Protein AF-A0A5A7RP99-F1 (afdb_monomer)

Mean predicted aligned error: 12.05 Å

Radius of gyration: 30.01 Å; Cα contacts (8 Å, |Δi|>4): 263; chains: 1; bounding box: 62×28×89 Å

Nearest PDB structures (foldseek):
  4hh2-assembly1_D  TM=3.980E-01  e=3.183E-06  Cereibacter sphaeroides 2.4.1
  7q3e-assembly1_B  TM=4.910E-01  e=2.306E-02  Mus musculus
  1y4o-assembly1_B  TM=3.717E-01  e=1.519E-02  Mus musculus
  8glv-assembly1_BR  TM=3.708E-01  e=5.988E-02  Chlamydomonas reinhardtii
  9jue-assembly1_E  TM=3.800E-01  e=9.651E-02  Promethearchaeum syntrophicum

Foldseek 3Di:
DPVPVVVVVVVVLVVQQPPCKWKWWAFLQRHTPDTHPNVCVVQVDVVVVLVVVVCVPVSRVCFNVQDFDWQDWDDDPQWIWGWTWGADPGTIMIIIHTCNVVVVVVVVVVVVVVVVLCCQQPDCDWDFDDDLQQTPDTHPNVCVVQQHPDRHRHGVLQFFPPVCSVVVNVQSVCVVVVHDDDDDDTDTHHDD

Structure (mmCIF, N/CA/C/O backbone):
data_AF-A0A5A7RP99-F1
#
_entry.id   AF-A0A5A7RP99-F1
#
loop_
_atom_site.group_PDB
_atom_site.id
_atom_site.type_symbol
_atom_site.label_atom_id
_atom_site.label_alt_id
_atom_site.label_comp_id
_atom_site.label_asym_id
_atom_site.label_entity_id
_atom_site.label_seq_id
_atom_site.pdbx_PDB_ins_code
_atom_site.Cartn_x
_atom_site.Cartn_y
_atom_site.Cartn_z
_atom_site.occupancy
_atom_site.B_iso_or_equiv
_atom_site.auth_seq_id
_atom_site.auth_comp_id
_atom_site.auth_asym_id
_atom_site.auth_atom_id
_atom_site.pdbx_PDB_model_num
ATOM 1 N N . MET A 1 1 ? 8.855 -10.278 -53.244 1.00 47.97 1 MET A N 1
ATOM 2 C CA . MET A 1 1 ? 8.275 -10.611 -51.921 1.00 47.97 1 MET A CA 1
ATOM 3 C C . MET A 1 1 ? 8.818 -9.652 -50.849 1.00 47.97 1 MET A C 1
ATOM 5 O O . MET A 1 1 ? 9.413 -10.093 -49.878 1.00 47.97 1 MET A O 1
ATOM 9 N N . GLU A 1 2 ? 8.637 -8.336 -51.017 1.00 48.28 2 GLU A N 1
ATOM 10 C CA . GLU A 1 2 ? 9.097 -7.311 -50.047 1.00 48.28 2 GLU A CA 1
ATOM 11 C C . GLU A 1 2 ? 7.940 -6.609 -49.310 1.00 48.28 2 GLU A C 1
ATOM 13 O O . GLU A 1 2 ? 8.162 -5.983 -48.279 1.00 48.28 2 GLU A O 1
ATOM 18 N N . GLY A 1 3 ? 6.695 -6.758 -49.784 1.00 52.47 3 GLY A N 1
ATOM 19 C CA . GLY A 1 3 ? 5.529 -6.054 -49.231 1.00 52.47 3 GLY A CA 1
ATOM 20 C C . GLY A 1 3 ? 5.061 -6.524 -47.847 1.00 52.47 3 GLY A C 1
ATOM 21 O O . GLY A 1 3 ? 4.401 -5.765 -47.149 1.00 52.47 3 GLY A O 1
ATOM 22 N N . ASP A 1 4 ? 5.421 -7.738 -47.422 1.00 58.22 4 ASP A N 1
ATOM 23 C CA . ASP A 1 4 ? 4.885 -8.349 -46.193 1.00 58.22 4 ASP A CA 1
ATOM 24 C C . ASP A 1 4 ? 5.724 -8.021 -44.936 1.00 58.22 4 ASP A C 1
ATOM 26 O O . ASP A 1 4 ? 5.202 -7.814 -43.841 1.00 58.22 4 ASP A O 1
ATOM 30 N N . ARG A 1 5 ? 7.048 -7.852 -45.093 1.00 56.44 5 ARG A N 1
ATOM 31 C CA . ARG A 1 5 ? 7.959 -7.507 -43.980 1.00 56.44 5 ARG A CA 1
ATOM 32 C C . ARG A 1 5 ? 7.765 -6.083 -43.454 1.00 56.44 5 ARG A C 1
ATOM 34 O O . ARG A 1 5 ? 7.873 -5.871 -42.250 1.00 56.44 5 ARG A O 1
ATOM 41 N N . GLY A 1 6 ? 7.455 -5.127 -44.333 1.00 63.84 6 GLY A N 1
ATOM 42 C CA . GLY A 1 6 ? 7.219 -3.735 -43.937 1.00 63.84 6 GLY A CA 1
ATOM 43 C C . GLY A 1 6 ? 5.970 -3.573 -43.064 1.00 63.84 6 GLY A C 1
ATOM 44 O O . GLY A 1 6 ? 6.002 -2.848 -42.073 1.00 63.84 6 GLY A O 1
ATOM 45 N N . SER A 1 7 ? 4.898 -4.311 -43.376 1.00 72.56 7 SER A N 1
ATOM 46 C CA . SER A 1 7 ? 3.643 -4.285 -42.611 1.00 72.56 7 SER A CA 1
ATOM 47 C C . SER A 1 7 ? 3.819 -4.845 -41.193 1.00 72.56 7 SER A C 1
ATOM 49 O O . SER A 1 7 ? 3.400 -4.221 -40.215 1.00 72.56 7 SER A O 1
ATOM 51 N N . ALA A 1 8 ? 4.513 -5.981 -41.063 1.00 74.94 8 ALA A N 1
ATOM 52 C CA . ALA A 1 8 ? 4.760 -6.621 -39.771 1.00 74.94 8 ALA A CA 1
ATOM 53 C C . ALA A 1 8 ? 5.622 -5.756 -38.833 1.00 74.94 8 ALA A C 1
ATOM 55 O O . ALA A 1 8 ? 5.320 -5.642 -37.643 1.00 74.94 8 ALA A O 1
ATOM 56 N N . GLU A 1 9 ? 6.664 -5.101 -39.355 1.00 77.56 9 GLU A N 1
ATOM 57 C CA . GLU A 1 9 ? 7.510 -4.212 -38.550 1.00 77.56 9 GLU A CA 1
ATOM 58 C C . GLU A 1 9 ? 6.749 -2.955 -38.099 1.00 77.56 9 GLU A C 1
ATOM 60 O O . GLU A 1 9 ? 6.843 -2.552 -36.936 1.00 77.56 9 GLU A O 1
ATOM 65 N N . SER A 1 10 ? 5.948 -2.356 -38.987 1.00 81.19 10 SER A N 1
ATOM 66 C CA . SER A 1 10 ? 5.098 -1.213 -38.641 1.00 81.19 10 SER A CA 1
ATOM 67 C C . SER A 1 10 ? 4.069 -1.565 -37.567 1.00 81.19 10 SER A C 1
ATOM 69 O O . SER A 1 10 ? 3.906 -0.807 -36.609 1.00 81.19 10 SER A O 1
ATOM 71 N N . TYR A 1 11 ? 3.421 -2.727 -37.678 1.00 84.94 11 TYR A N 1
ATOM 72 C CA . TYR A 1 11 ? 2.459 -3.200 -36.683 1.00 84.94 11 TYR A CA 1
ATOM 73 C C . TYR A 1 11 ? 3.120 -3.469 -35.322 1.00 84.94 11 TYR A C 1
ATOM 75 O O . TYR A 1 11 ? 2.622 -3.025 -34.287 1.00 84.94 11 TYR A O 1
ATOM 83 N N . PHE A 1 12 ? 4.293 -4.111 -35.312 1.00 84.00 12 PHE A N 1
ATOM 84 C CA . PHE A 1 12 ? 5.061 -4.360 -34.091 1.00 84.00 12 PHE A CA 1
ATOM 85 C C . PHE A 1 12 ? 5.459 -3.060 -33.378 1.00 84.00 12 PHE A C 1
ATOM 87 O O . PHE A 1 12 ? 5.259 -2.921 -32.170 1.00 84.00 12 PHE A O 1
ATOM 94 N N . ARG A 1 13 ? 5.966 -2.069 -34.123 1.00 84.00 13 ARG A N 1
ATOM 95 C CA . ARG A 1 13 ? 6.308 -0.750 -33.566 1.00 84.00 13 ARG A CA 1
ATOM 96 C C . ARG A 1 13 ? 5.081 -0.043 -32.996 1.00 84.00 13 ARG A C 1
ATOM 98 O O . ARG A 1 13 ? 5.177 0.527 -31.913 1.00 84.00 13 ARG A O 1
ATOM 105 N N . ALA A 1 14 ? 3.941 -0.124 -33.683 1.00 86.06 14 ALA A N 1
ATOM 106 C CA . ALA A 1 14 ? 2.693 0.467 -33.213 1.00 86.06 14 ALA A CA 1
ATOM 107 C C . ALA A 1 14 ? 2.217 -0.156 -31.892 1.00 86.06 14 ALA A C 1
ATOM 109 O O . ALA A 1 14 ? 1.786 0.575 -31.002 1.00 86.06 14 ALA A O 1
ATOM 110 N N . ILE A 1 15 ? 2.335 -1.478 -31.722 1.00 89.25 15 ILE A N 1
ATOM 111 C CA . ILE A 1 15 ? 2.032 -2.132 -30.440 1.00 89.25 15 ILE A CA 1
ATOM 112 C C . ILE A 1 15 ? 2.962 -1.600 -29.350 1.00 89.25 15 ILE A C 1
ATOM 114 O O . ILE A 1 15 ? 2.494 -1.133 -28.314 1.00 89.25 15 ILE A O 1
ATOM 118 N N . LEU A 1 16 ? 4.274 -1.628 -29.592 1.00 88.69 16 LEU A N 1
ATOM 119 C CA . LEU A 1 16 ? 5.266 -1.215 -28.602 1.00 88.69 16 LEU A CA 1
ATOM 120 C C . LEU A 1 16 ? 5.129 0.256 -28.189 1.00 88.69 16 LEU A C 1
ATOM 122 O O . LEU A 1 16 ? 5.361 0.581 -27.026 1.00 88.69 16 LEU A O 1
ATOM 126 N N . ASP A 1 17 ? 4.730 1.142 -29.101 1.00 87.12 17 ASP A N 1
ATOM 127 C CA . ASP A 1 17 ? 4.506 2.560 -28.803 1.00 87.12 17 ASP A CA 1
ATOM 128 C C . ASP A 1 17 ? 3.213 2.832 -28.023 1.00 87.12 17 ASP A C 1
ATOM 130 O O . ASP A 1 17 ? 3.136 3.849 -27.331 1.00 87.12 17 ASP A O 1
ATOM 134 N N . ASN A 1 18 ? 2.232 1.928 -28.086 1.00 88.19 18 ASN A N 1
ATOM 135 C CA . ASN A 1 18 ? 0.998 2.017 -27.300 1.00 88.19 18 ASN A CA 1
ATOM 136 C C . ASN A 1 18 ? 1.094 1.317 -25.937 1.00 88.19 18 ASN A C 1
ATOM 138 O O . ASN A 1 18 ? 0.216 1.503 -25.095 1.00 88.19 18 ASN A O 1
ATOM 142 N N . ILE A 1 19 ? 2.147 0.534 -25.686 1.00 90.06 19 ILE A N 1
ATOM 143 C CA . ILE A 1 19 ? 2.369 -0.061 -24.368 1.00 90.06 19 ILE A CA 1
ATOM 144 C C . ILE A 1 19 ? 2.720 1.055 -23.365 1.00 90.06 19 ILE A C 1
ATOM 146 O O . ILE A 1 19 ? 3.684 1.797 -23.585 1.00 90.06 19 ILE A O 1
ATOM 150 N N . PRO A 1 20 ? 2.006 1.164 -22.225 1.00 88.94 20 PRO A N 1
ATOM 151 C CA . PRO A 1 20 ? 2.242 2.193 -21.208 1.00 88.94 20 PRO A CA 1
ATOM 152 C C . PRO A 1 20 ? 3.500 1.931 -20.353 1.00 88.94 20 PRO A C 1
ATOM 154 O O . PRO A 1 20 ? 3.597 2.405 -19.226 1.00 88.94 20 PRO A O 1
ATOM 157 N N . ALA A 1 21 ? 4.480 1.211 -20.897 1.00 91.38 21 ALA A N 1
ATOM 158 C CA . ALA A 1 21 ? 5.763 0.901 -20.280 1.00 91.38 21 ALA A CA 1
ATOM 159 C C . ALA A 1 21 ? 6.901 1.385 -21.179 1.00 91.38 21 ALA A C 1
ATOM 161 O O . ALA A 1 21 ? 6.813 1.306 -22.403 1.00 91.38 21 ALA A O 1
ATOM 162 N N . GLY A 1 22 ? 7.983 1.890 -20.593 1.00 91.12 22 GLY A N 1
ATOM 163 C CA . GLY A 1 22 ? 9.190 2.234 -21.335 1.00 91.12 22 GLY A CA 1
ATOM 164 C C . GLY A 1 22 ? 9.910 0.973 -21.790 1.00 91.12 22 GLY A C 1
ATOM 165 O O . GLY A 1 22 ? 10.390 0.220 -20.954 1.00 91.12 22 GLY A O 1
ATOM 166 N N . ILE A 1 23 ? 10.006 0.749 -23.099 1.00 90.50 23 ILE A N 1
ATOM 167 C CA . ILE A 1 23 ? 10.655 -0.439 -23.665 1.00 90.50 23 ILE A CA 1
ATOM 168 C C . ILE A 1 23 ? 11.904 -0.038 -24.436 1.00 90.50 23 ILE A C 1
ATOM 170 O O . ILE A 1 23 ? 11.833 0.810 -25.327 1.00 90.50 23 ILE A O 1
ATOM 174 N N . ILE A 1 24 ? 13.030 -0.684 -24.133 1.00 87.19 24 ILE A N 1
ATOM 175 C CA . ILE A 1 24 ? 14.301 -0.521 -24.845 1.00 87.19 24 ILE A CA 1
ATOM 176 C C . ILE A 1 24 ? 14.825 -1.896 -25.237 1.00 87.19 24 ILE A C 1
ATOM 178 O O . ILE A 1 24 ? 14.942 -2.764 -24.381 1.00 87.19 24 ILE A O 1
ATOM 182 N N . PHE A 1 25 ? 15.188 -2.072 -26.504 1.00 87.00 25 PHE A N 1
ATOM 183 C CA . PHE A 1 25 ? 15.923 -3.249 -26.960 1.00 87.00 25 PHE A CA 1
ATOM 184 C C . PHE A 1 25 ? 17.377 -2.894 -27.214 1.00 87.00 25 PHE A C 1
ATOM 186 O O . PHE A 1 25 ? 17.686 -1.862 -27.820 1.00 87.00 25 PHE A O 1
ATOM 193 N N . PHE A 1 26 ? 18.249 -3.801 -26.809 1.00 82.06 26 PHE A N 1
ATOM 194 C CA . PHE A 1 26 ? 19.677 -3.768 -27.052 1.00 82.06 26 PHE A CA 1
ATOM 195 C C . PHE A 1 26 ? 20.068 -4.966 -27.913 1.00 82.06 26 PHE A C 1
ATOM 197 O O . PHE A 1 26 ? 19.487 -6.038 -27.761 1.00 82.06 26 PHE A O 1
ATOM 204 N N . ASP A 1 27 ? 21.055 -4.796 -28.789 1.00 81.88 27 ASP A N 1
ATOM 205 C CA . ASP A 1 27 ? 21.732 -5.924 -29.432 1.00 81.88 27 ASP A CA 1
ATOM 206 C C . ASP A 1 27 ? 22.697 -6.628 -28.458 1.00 81.88 27 ASP A C 1
ATOM 208 O O . ASP A 1 27 ? 22.954 -6.163 -27.343 1.00 81.88 27 ASP A O 1
ATOM 212 N N . LYS A 1 28 ? 23.289 -7.740 -28.900 1.00 78.94 28 LYS A N 1
ATOM 213 C CA . LYS A 1 28 ? 24.322 -8.491 -28.162 1.00 78.94 28 LYS A CA 1
ATOM 214 C C . LYS A 1 28 ? 25.556 -7.679 -27.736 1.00 78.94 28 LYS A C 1
ATOM 216 O O . LYS A 1 28 ? 26.293 -8.111 -26.856 1.00 78.94 28 LYS A O 1
ATOM 221 N N . ASN A 1 29 ? 25.798 -6.519 -28.348 1.00 71.62 29 ASN A N 1
ATOM 222 C CA . ASN A 1 29 ? 26.906 -5.622 -28.012 1.00 71.62 29 ASN A CA 1
ATOM 223 C C . ASN A 1 29 ? 26.474 -4.503 -27.047 1.00 71.62 29 ASN A C 1
ATOM 225 O O . ASN A 1 29 ? 27.273 -3.623 -26.720 1.00 71.62 29 ASN A O 1
ATOM 229 N N . GLY A 1 30 ? 25.212 -4.502 -26.607 1.00 69.88 30 GLY A N 1
ATOM 230 C CA . GLY A 1 30 ? 24.639 -3.471 -25.752 1.00 69.88 30 GLY A CA 1
ATOM 231 C C . GLY A 1 30 ? 24.318 -2.164 -26.471 1.00 69.88 30 GLY A C 1
ATOM 232 O O . GLY A 1 30 ? 24.175 -1.127 -25.818 1.00 69.88 30 GLY A O 1
ATOM 233 N N . LYS A 1 31 ? 24.193 -2.176 -27.802 1.00 76.56 31 LYS A N 1
ATOM 234 C CA . LYS A 1 31 ? 23.730 -1.020 -28.574 1.00 76.56 31 LYS A CA 1
ATOM 235 C C . LYS A 1 31 ? 22.208 -1.003 -28.609 1.00 76.56 31 LYS A C 1
ATOM 237 O O . LYS A 1 31 ? 21.585 -1.999 -28.950 1.00 76.56 31 LYS A O 1
ATOM 242 N N . ILE A 1 32 ? 21.608 0.149 -28.314 1.00 80.75 32 ILE A N 1
ATOM 243 C CA . ILE A 1 32 ? 20.156 0.336 -28.429 1.00 80.75 32 ILE A CA 1
ATOM 244 C C . ILE A 1 32 ? 19.743 0.181 -29.898 1.00 80.75 32 ILE A C 1
ATOM 246 O O . ILE A 1 32 ? 20.168 0.970 -30.744 1.00 80.75 32 ILE A O 1
ATOM 250 N N . ILE A 1 33 ? 18.891 -0.803 -30.182 1.00 84.62 33 ILE A N 1
ATOM 251 C CA . ILE A 1 33 ? 18.305 -1.041 -31.511 1.00 84.62 33 ILE A CA 1
ATOM 252 C C . ILE A 1 33 ? 16.866 -0.530 -31.605 1.00 84.62 33 ILE A C 1
ATOM 254 O O . ILE A 1 33 ? 16.404 -0.175 -32.687 1.00 84.62 33 ILE A O 1
ATOM 258 N N . TYR A 1 34 ? 16.166 -0.425 -30.473 1.00 86.31 34 TYR A N 1
ATOM 259 C CA . TYR A 1 34 ? 14.821 0.138 -30.413 1.00 86.31 34 TYR A CA 1
ATOM 260 C C . TYR A 1 34 ? 14.547 0.787 -29.058 1.00 86.31 34 TYR A C 1
ATOM 262 O O . TYR A 1 34 ? 15.057 0.356 -28.027 1.00 86.31 34 TYR A O 1
ATOM 270 N N . LYS A 1 35 ? 13.698 1.815 -29.071 1.00 87.38 35 LYS A N 1
ATOM 271 C CA . LYS A 1 35 ? 13.086 2.418 -27.886 1.00 87.38 35 LYS A CA 1
ATOM 272 C C . LYS A 1 35 ? 11.696 2.930 -28.254 1.00 87.38 35 LYS A C 1
ATOM 274 O O . LYS A 1 35 ? 11.555 3.562 -29.304 1.00 87.38 35 LYS A O 1
ATOM 279 N N . ASN A 1 36 ? 10.699 2.696 -27.407 1.00 90.50 36 ASN A N 1
ATOM 280 C CA . ASN A 1 36 ? 9.356 3.215 -27.661 1.00 90.50 36 ASN A CA 1
ATOM 281 C C . ASN A 1 36 ? 9.216 4.688 -27.233 1.00 90.50 36 ASN A C 1
ATOM 283 O O . ASN A 1 36 ? 10.104 5.284 -26.609 1.00 90.50 36 ASN A O 1
ATOM 287 N N . LYS A 1 37 ? 8.081 5.307 -27.572 1.00 89.69 37 LYS A N 1
ATOM 288 C CA . LYS A 1 37 ? 7.733 6.668 -27.137 1.00 89.69 37 LYS A CA 1
ATOM 289 C C . LYS A 1 37 ? 7.780 6.826 -25.619 1.00 89.69 37 LYS A C 1
ATOM 291 O O . LYS A 1 37 ? 8.305 7.837 -25.153 1.00 89.69 37 LYS A O 1
ATOM 296 N N . LYS A 1 38 ? 7.332 5.823 -24.865 1.00 90.38 38 LYS A N 1
ATOM 297 C CA . LYS A 1 38 ? 7.261 5.908 -23.407 1.00 90.38 38 LYS A CA 1
ATOM 298 C C . LYS A 1 38 ? 8.628 6.097 -22.747 1.00 90.38 38 LYS A C 1
ATOM 300 O O . LYS A 1 38 ? 8.741 6.878 -21.810 1.00 90.38 38 LYS A O 1
ATOM 305 N N . VAL A 1 39 ? 9.696 5.506 -23.289 1.00 86.25 39 VAL A N 1
ATOM 306 C CA . VAL A 1 39 ? 11.079 5.753 -22.821 1.00 86.25 39 VAL A CA 1
ATOM 307 C C . VAL A 1 39 ? 11.454 7.232 -22.887 1.00 86.25 39 VAL A C 1
ATOM 309 O O . VAL A 1 39 ? 12.120 7.734 -21.986 1.00 86.25 39 VAL A O 1
ATOM 312 N N . ARG A 1 40 ? 11.037 7.941 -23.943 1.00 82.12 40 ARG A N 1
ATOM 313 C CA . ARG A 1 40 ? 11.312 9.379 -24.093 1.00 82.12 40 ARG A CA 1
ATOM 314 C C . ARG A 1 40 ? 10.538 10.201 -23.069 1.00 82.12 40 ARG A C 1
ATOM 316 O O . ARG A 1 40 ? 11.082 11.155 -22.537 1.00 82.12 40 ARG A O 1
ATOM 323 N N . GLU A 1 41 ? 9.308 9.809 -22.757 1.00 83.56 41 GLU A N 1
ATOM 324 C CA . GLU A 1 41 ? 8.511 10.469 -21.716 1.00 83.56 41 GLU A CA 1
ATOM 325 C C . GLU A 1 41 ? 9.099 10.251 -20.316 1.00 83.56 41 GLU A C 1
ATOM 327 O O . GLU A 1 41 ? 9.137 11.179 -19.516 1.00 83.56 41 GLU A O 1
ATOM 332 N N . ILE A 1 42 ? 9.577 9.037 -20.026 1.00 80.81 42 ILE A N 1
ATOM 333 C CA . ILE A 1 42 ? 10.123 8.669 -18.713 1.00 80.81 42 ILE A CA 1
ATOM 334 C C . ILE A 1 42 ? 11.528 9.253 -18.512 1.00 80.81 42 ILE A C 1
ATOM 336 O O . ILE A 1 42 ? 11.839 9.821 -17.465 1.00 80.81 42 ILE A O 1
ATOM 340 N N . VAL A 1 43 ? 12.407 9.099 -19.506 1.00 70.81 43 VAL A N 1
ATOM 341 C CA . VAL A 1 43 ? 13.839 9.389 -19.351 1.00 70.81 43 VAL A CA 1
ATOM 342 C C . VAL A 1 43 ? 14.275 10.680 -20.060 1.00 70.81 43 VAL A C 1
ATOM 344 O O . VAL A 1 43 ? 15.356 11.198 -19.779 1.00 70.81 43 VAL A O 1
ATOM 347 N N . GLY A 1 44 ? 13.454 11.243 -20.949 1.00 67.44 44 GLY A N 1
ATOM 348 C CA . GLY A 1 44 ? 13.823 12.374 -21.806 1.00 67.44 44 GLY A CA 1
ATOM 349 C C . GLY A 1 44 ? 14.762 11.930 -22.930 1.00 67.44 44 GLY A C 1
ATOM 350 O O . GLY A 1 44 ? 14.323 11.637 -24.045 1.00 67.44 44 GLY A O 1
ATOM 351 N N . SER A 1 45 ? 16.054 11.807 -22.613 1.00 58.97 45 SER A N 1
ATOM 352 C CA . SER A 1 45 ? 17.104 11.340 -23.529 1.00 58.97 45 SER A CA 1
ATOM 353 C C . SER A 1 45 ? 17.686 10.003 -23.054 1.00 58.97 45 SER A C 1
ATOM 355 O O . SER A 1 45 ? 18.149 9.912 -21.922 1.00 58.97 45 SER A O 1
ATOM 357 N N . PRO A 1 46 ? 17.746 8.951 -23.891 1.00 51.28 46 PRO A N 1
ATOM 358 C CA . PRO A 1 46 ? 18.236 7.636 -23.464 1.00 51.28 46 PRO A CA 1
ATOM 359 C C . PRO A 1 46 ? 19.737 7.591 -23.150 1.00 51.28 46 PRO A C 1
ATOM 361 O O . PRO A 1 46 ? 20.177 6.691 -22.443 1.00 51.28 46 PRO A O 1
ATOM 364 N N . GLU A 1 47 ? 20.525 8.570 -23.604 1.00 52.72 47 GLU A N 1
ATOM 365 C CA . GLU A 1 47 ? 21.923 8.740 -23.175 1.00 52.72 47 GLU A CA 1
ATOM 366 C C . GLU A 1 47 ? 22.036 9.049 -21.674 1.00 52.72 47 GLU A C 1
ATOM 368 O O . GLU A 1 47 ? 23.049 8.732 -21.044 1.00 52.72 47 GLU A O 1
ATOM 373 N N . ASN A 1 48 ? 20.969 9.594 -21.079 1.00 49.56 48 ASN A N 1
ATOM 374 C CA . ASN A 1 48 ? 20.901 9.857 -19.651 1.00 49.56 48 ASN A CA 1
ATOM 375 C C . ASN A 1 48 ? 20.663 8.580 -18.841 1.00 49.56 48 ASN A C 1
ATOM 377 O O . ASN A 1 48 ? 21.055 8.549 -17.687 1.00 49.56 48 ASN A O 1
ATOM 381 N N . ILE A 1 49 ? 20.147 7.488 -19.422 1.00 52.72 49 ILE A N 1
ATOM 382 C CA . ILE A 1 49 ? 19.955 6.214 -18.696 1.00 52.72 49 ILE A CA 1
ATOM 383 C C . ILE A 1 49 ? 21.301 5.666 -18.211 1.00 52.72 49 ILE A C 1
ATOM 385 O O . ILE A 1 49 ? 21.436 5.250 -17.062 1.00 52.72 49 ILE A O 1
ATOM 389 N N . ALA A 1 50 ? 22.329 5.702 -19.063 1.00 48.06 50 ALA A N 1
ATOM 390 C CA . ALA A 1 50 ? 23.665 5.217 -18.716 1.00 48.06 50 ALA A CA 1
ATOM 391 C C . ALA A 1 50 ? 24.421 6.160 -17.761 1.00 48.06 50 ALA A C 1
ATOM 393 O O . ALA A 1 50 ? 25.303 5.702 -17.035 1.00 48.06 50 ALA A O 1
ATOM 394 N N . LYS A 1 51 ? 24.097 7.463 -17.764 1.00 43.41 51 LYS A N 1
ATOM 395 C CA . LYS A 1 51 ? 24.732 8.481 -16.907 1.00 43.41 51 LYS A CA 1
ATOM 396 C C . LYS A 1 51 ? 24.049 8.619 -15.540 1.00 43.41 51 LYS A C 1
ATOM 398 O O . LYS A 1 51 ? 24.742 8.659 -14.532 1.00 43.41 51 LYS A O 1
ATOM 403 N N . GLU A 1 52 ? 22.719 8.652 -15.498 1.00 43.91 52 GLU A N 1
ATOM 404 C CA . GLU A 1 52 ? 21.907 8.854 -14.285 1.00 43.91 52 GLU A CA 1
ATOM 405 C C . GLU A 1 52 ? 21.790 7.588 -13.427 1.00 43.91 52 GLU A C 1
ATOM 407 O O . GLU A 1 52 ? 21.600 7.685 -12.221 1.00 43.91 52 GLU A O 1
ATOM 412 N N . SER A 1 53 ? 21.964 6.393 -14.002 1.00 44.03 53 SER A N 1
ATOM 413 C CA . SER A 1 53 ? 21.962 5.143 -13.225 1.00 44.03 53 SER A CA 1
ATOM 414 C C . SER A 1 53 ? 23.241 4.911 -12.409 1.00 44.03 53 SER A C 1
ATOM 416 O O . SER A 1 53 ? 23.338 3.886 -11.741 1.00 44.03 53 SER A O 1
ATOM 418 N N . GLY A 1 54 ? 24.260 5.783 -12.502 1.00 43.72 54 GLY A N 1
ATOM 419 C CA . GLY A 1 54 ? 25.580 5.583 -11.875 1.00 43.72 54 GLY A CA 1
ATOM 420 C C . GLY A 1 54 ? 26.350 4.352 -12.386 1.00 43.72 54 GLY A C 1
ATOM 421 O O . GLY A 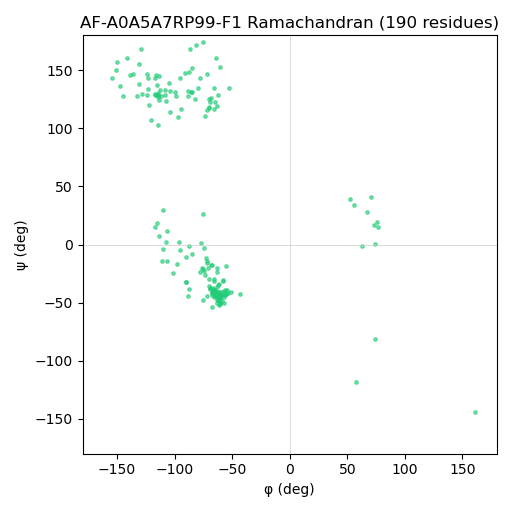1 54 ? 27.487 4.111 -11.994 1.00 43.72 54 GLY A O 1
ATOM 422 N N . ARG A 1 55 ? 25.754 3.581 -13.303 1.00 48.16 55 ARG A N 1
ATOM 423 C CA . ARG A 1 55 ? 26.186 2.247 -13.728 1.00 48.16 55 ARG A CA 1
ATOM 424 C C . ARG A 1 55 ? 26.745 2.235 -15.148 1.00 48.16 55 ARG A C 1
ATOM 426 O O . ARG A 1 55 ? 26.663 1.220 -15.820 1.00 48.16 55 ARG A O 1
ATOM 433 N N . SER A 1 56 ? 27.343 3.317 -15.651 1.00 48.22 56 SER A N 1
ATOM 434 C CA . SER A 1 56 ? 27.778 3.379 -17.064 1.00 48.22 56 SER A CA 1
ATOM 435 C C . SER A 1 56 ? 28.775 2.273 -17.472 1.00 48.22 56 SER A C 1
ATOM 437 O O . SER A 1 56 ? 28.757 1.813 -18.617 1.00 48.22 56 SER A O 1
ATOM 439 N N . LYS A 1 57 ? 29.616 1.805 -16.536 1.00 44.06 57 LYS A N 1
ATOM 440 C CA . LYS A 1 57 ? 30.516 0.650 -16.720 1.00 44.06 57 LYS A CA 1
ATOM 441 C C . LYS A 1 57 ? 29.859 -0.684 -16.369 1.00 44.06 57 LYS A C 1
ATOM 443 O O . LYS A 1 57 ? 30.086 -1.660 -17.077 1.00 44.06 57 LYS A O 1
ATOM 448 N N . GLU A 1 58 ? 29.042 -0.726 -15.319 1.00 45.28 58 GLU A N 1
ATOM 449 C CA . GLU A 1 58 ? 28.325 -1.934 -14.905 1.00 45.28 58 GLU A CA 1
ATOM 450 C C . GLU A 1 58 ? 27.278 -2.320 -15.948 1.00 45.28 58 GLU A C 1
ATOM 452 O O . GLU A 1 58 ? 27.378 -3.393 -16.512 1.00 45.28 58 GLU A O 1
ATOM 457 N N . LEU A 1 59 ? 26.373 -1.431 -16.351 1.00 48.16 59 LEU A N 1
ATOM 458 C CA . LEU A 1 59 ? 25.335 -1.691 -17.352 1.00 48.16 59 LEU A CA 1
ATOM 459 C C . LEU A 1 59 ? 25.907 -2.296 -18.652 1.00 48.16 59 LEU A C 1
ATOM 461 O O . LEU A 1 59 ? 25.359 -3.268 -19.156 1.00 48.16 59 LEU A O 1
ATOM 465 N N . LYS A 1 60 ? 27.066 -1.821 -19.141 1.00 48.00 60 LYS A N 1
ATOM 466 C CA . LYS A 1 60 ? 27.766 -2.411 -20.304 1.00 48.00 60 LYS A CA 1
ATOM 467 C C . LYS A 1 60 ? 28.309 -3.826 -20.045 1.00 48.00 60 LYS A C 1
ATOM 469 O O . LYS A 1 60 ? 28.186 -4.684 -20.913 1.00 48.00 60 LYS A O 1
ATOM 474 N N . ASN A 1 61 ? 28.889 -4.076 -18.869 1.00 44.44 61 ASN A N 1
ATOM 475 C CA . ASN A 1 61 ? 29.387 -5.399 -18.454 1.00 44.44 61 ASN A CA 1
ATOM 476 C C . ASN A 1 61 ? 28.267 -6.377 -18.052 1.00 44.44 61 ASN A C 1
ATOM 478 O O . ASN A 1 61 ? 28.482 -7.586 -18.009 1.00 44.44 61 ASN A O 1
ATOM 482 N N . LEU A 1 62 ? 27.090 -5.854 -17.712 1.00 50.84 62 LEU A N 1
ATOM 483 C CA . LEU A 1 62 ? 25.928 -6.614 -17.266 1.00 50.84 62 LEU A CA 1
ATOM 484 C C . LEU A 1 62 ? 25.031 -7.013 -18.451 1.00 50.84 62 LEU A C 1
ATOM 486 O O . LEU A 1 62 ? 24.484 -8.114 -18.450 1.00 50.84 62 LEU A O 1
ATOM 490 N N . ILE A 1 63 ? 24.957 -6.181 -19.500 1.00 49.72 63 ILE A N 1
ATOM 491 C CA . ILE A 1 63 ? 24.310 -6.531 -20.777 1.00 49.72 63 ILE A CA 1
ATOM 492 C C . ILE A 1 63 ? 25.062 -7.674 -21.483 1.00 49.72 63 ILE A C 1
ATOM 494 O O . ILE A 1 63 ? 24.429 -8.599 -21.985 1.00 49.72 63 ILE A O 1
ATOM 498 N N . SER A 1 64 ? 26.401 -7.677 -21.459 1.00 49.06 64 SER A N 1
ATOM 499 C CA . SER A 1 64 ? 27.217 -8.720 -22.107 1.00 49.06 64 SER A CA 1
ATOM 500 C C . SER A 1 64 ? 27.192 -10.083 -21.401 1.00 49.06 64 SER A C 1
ATOM 502 O O . SER A 1 64 ? 27.597 -11.081 -21.992 1.00 49.06 64 SER A O 1
ATOM 504 N N . LYS A 1 65 ? 26.709 -10.149 -20.152 1.00 48.16 65 LYS A N 1
ATOM 505 C CA . LYS A 1 65 ? 26.654 -11.382 -19.345 1.00 48.16 65 LYS A CA 1
ATOM 506 C C . LYS A 1 65 ? 25.248 -11.975 -19.187 1.00 48.16 65 LYS A C 1
ATOM 508 O O . LYS A 1 65 ? 25.073 -12.881 -18.379 1.00 48.16 65 LYS A O 1
ATOM 513 N N . GLY A 1 66 ? 24.256 -11.500 -19.946 1.00 49.78 66 GLY A N 1
ATOM 514 C CA . GLY A 1 66 ? 22.907 -12.080 -19.931 1.00 49.78 66 GLY A CA 1
ATOM 515 C C . GLY A 1 66 ? 22.140 -11.811 -18.634 1.00 49.78 66 GLY A C 1
ATOM 516 O O . GLY A 1 66 ? 21.483 -12.704 -18.104 1.00 49.78 66 GLY A O 1
ATOM 517 N N . MET A 1 67 ? 22.245 -10.596 -18.086 1.00 58.31 67 MET A N 1
ATOM 518 C CA . MET A 1 67 ? 21.595 -10.271 -16.820 1.00 58.31 67 MET A CA 1
ATOM 519 C C . MET A 1 67 ? 20.065 -10.318 -16.928 1.00 58.31 67 MET A C 1
ATOM 521 O O . MET A 1 67 ? 19.457 -9.558 -17.681 1.00 58.31 67 MET A O 1
ATOM 525 N N . GLN A 1 68 ? 19.461 -11.155 -16.086 1.00 64.88 68 GLN A N 1
ATOM 526 C CA . GLN A 1 68 ? 18.077 -11.017 -15.662 1.00 64.88 68 GLN A CA 1
ATOM 527 C C . GLN A 1 68 ? 18.060 -10.238 -14.344 1.00 64.88 68 GLN A C 1
ATOM 529 O O . GLN A 1 68 ? 18.587 -10.712 -13.340 1.00 64.88 68 GLN A O 1
ATOM 534 N N . PHE A 1 69 ? 17.455 -9.056 -14.329 1.00 71.12 69 PHE A N 1
ATOM 535 C CA . PHE A 1 69 ? 17.076 -8.395 -13.082 1.00 71.12 69 PHE A CA 1
ATOM 536 C C . PHE A 1 69 ? 15.578 -8.140 -13.134 1.00 71.12 69 PHE A C 1
ATOM 538 O O . PHE A 1 69 ? 15.061 -7.716 -14.165 1.00 71.12 69 PHE A O 1
ATOM 545 N N . ARG A 1 70 ? 14.883 -8.465 -12.044 1.00 73.25 70 ARG A N 1
ATOM 546 C CA . ARG A 1 70 ? 13.447 -8.231 -11.917 1.00 73.25 70 ARG A CA 1
ATOM 547 C C . ARG A 1 70 ? 13.172 -7.261 -10.786 1.00 73.25 70 ARG A C 1
ATOM 549 O O . ARG A 1 70 ? 13.822 -7.349 -9.746 1.00 73.25 70 ARG A O 1
ATOM 556 N N . ASN A 1 71 ? 12.183 -6.399 -10.981 1.00 79.06 71 ASN A N 1
ATOM 557 C CA . ASN A 1 71 ? 11.678 -5.453 -9.993 1.00 79.06 71 ASN A CA 1
ATOM 558 C C . ASN A 1 71 ? 12.753 -4.514 -9.419 1.00 79.06 71 ASN A C 1
ATOM 560 O O . ASN A 1 71 ? 12.701 -4.156 -8.240 1.00 79.06 71 ASN A O 1
ATOM 564 N N . ALA A 1 72 ? 13.745 -4.111 -10.222 1.00 83.19 72 ALA A N 1
ATOM 565 C CA . ALA A 1 72 ? 14.701 -3.108 -9.771 1.00 83.19 72 ALA A CA 1
ATOM 566 C C . ALA A 1 72 ? 13.986 -1.758 -9.672 1.00 83.19 72 ALA A C 1
ATOM 568 O O . ALA A 1 72 ? 13.489 -1.241 -10.668 1.00 83.19 72 ALA A O 1
ATOM 569 N N . MET A 1 73 ? 13.917 -1.194 -8.469 1.00 84.00 73 MET A N 1
ATOM 570 C CA . MET A 1 73 ? 13.235 0.078 -8.255 1.00 84.00 73 MET A CA 1
ATOM 571 C C . MET A 1 73 ? 14.123 1.246 -8.681 1.00 84.00 73 MET A C 1
ATOM 573 O O . MET A 1 73 ? 15.300 1.311 -8.319 1.00 84.00 73 MET A O 1
ATOM 577 N N . TRP A 1 74 ? 13.542 2.187 -9.412 1.00 83.62 74 TRP A N 1
ATOM 578 C CA . TRP A 1 74 ? 14.186 3.429 -9.807 1.00 83.62 74 TRP A CA 1
ATOM 579 C C . TRP A 1 74 ? 13.261 4.610 -9.544 1.00 83.62 74 TRP A C 1
ATOM 581 O O . TRP A 1 74 ? 12.117 4.617 -9.984 1.00 83.62 74 TRP A O 1
ATOM 591 N N . GLU A 1 75 ? 13.757 5.618 -8.837 1.00 84.62 75 GLU A N 1
ATOM 592 C CA . GLU A 1 75 ? 13.024 6.856 -8.600 1.00 84.62 75 GLU A CA 1
ATOM 593 C C . GLU A 1 75 ? 13.569 7.970 -9.498 1.00 84.62 75 GLU A C 1
ATOM 595 O O . GLU A 1 75 ? 14.780 8.191 -9.573 1.00 84.62 75 GLU A O 1
ATOM 600 N N . LYS A 1 76 ? 12.670 8.692 -10.170 1.00 81.12 76 LYS A N 1
ATOM 601 C CA . LYS A 1 76 ? 13.003 9.884 -10.951 1.00 81.12 76 LYS A CA 1
ATOM 602 C C . LYS A 1 76 ? 11.883 10.908 -10.869 1.00 81.12 76 LYS A C 1
ATOM 604 O O . LYS A 1 76 ? 10.740 10.600 -11.185 1.00 81.12 76 LYS A O 1
ATOM 609 N N . ASN A 1 77 ? 12.231 12.146 -10.512 1.00 85.25 77 ASN A N 1
ATOM 610 C CA . ASN A 1 77 ? 11.310 13.289 -10.460 1.00 85.25 77 ASN A CA 1
ATOM 611 C C . ASN A 1 77 ? 10.041 13.020 -9.624 1.00 85.25 77 ASN A C 1
ATOM 613 O O . ASN A 1 77 ? 8.945 13.405 -10.030 1.00 85.25 77 ASN A O 1
ATOM 617 N N . GLY A 1 78 ? 1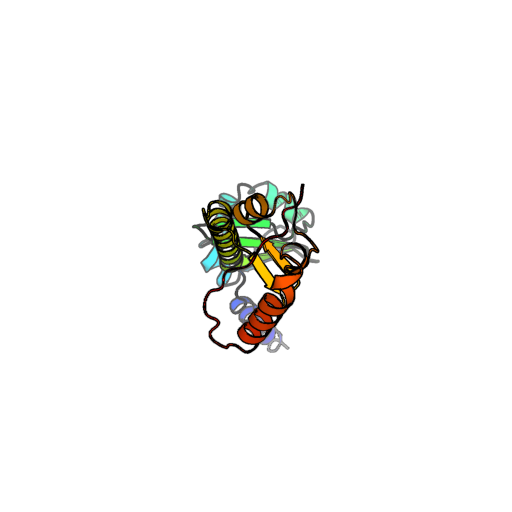0.176 12.319 -8.491 1.00 84.75 78 GLY A N 1
ATOM 618 C CA . GLY A 1 78 ? 9.031 11.933 -7.661 1.00 84.75 78 GLY A CA 1
ATOM 619 C C . GLY A 1 78 ? 8.106 10.919 -8.339 1.00 84.75 78 GLY A C 1
ATOM 620 O O . GLY A 1 78 ? 6.908 10.910 -8.094 1.00 84.75 78 GLY A O 1
ATOM 621 N N . ARG A 1 79 ? 8.632 10.096 -9.245 1.00 87.12 79 ARG A N 1
ATOM 622 C CA . ARG A 1 79 ? 7.950 8.919 -9.781 1.00 87.12 79 ARG A CA 1
ATOM 623 C C . ARG A 1 79 ? 8.808 7.694 -9.563 1.00 87.12 79 ARG A C 1
ATOM 625 O O . ARG A 1 79 ? 10.033 7.770 -9.634 1.00 87.12 79 ARG A O 1
ATOM 632 N N . PHE A 1 80 ? 8.150 6.573 -9.335 1.00 88.25 80 PHE A N 1
ATOM 633 C CA . PHE A 1 80 ? 8.770 5.286 -9.104 1.00 88.25 80 PHE A CA 1
ATOM 634 C C . PHE A 1 80 ? 8.556 4.387 -10.310 1.00 88.25 80 PHE A C 1
ATOM 636 O O . PHE A 1 80 ? 7.441 4.238 -10.807 1.00 88.25 80 PHE A O 1
ATOM 643 N N . PHE A 1 81 ? 9.629 3.752 -10.753 1.00 88.25 81 PHE A N 1
ATOM 644 C CA . PHE A 1 81 ? 9.644 2.855 -11.889 1.00 88.25 81 PHE A CA 1
ATOM 645 C C . PHE A 1 81 ? 10.193 1.498 -11.467 1.00 88.25 81 PHE A C 1
ATOM 647 O O . PHE A 1 81 ? 11.281 1.405 -10.902 1.00 88.25 81 PHE A O 1
ATOM 654 N N . SER A 1 82 ? 9.458 0.440 -11.789 1.00 88.81 82 SER A N 1
ATOM 655 C CA . SER A 1 82 ? 9.990 -0.917 -11.776 1.00 88.81 82 SER A CA 1
ATOM 656 C C . SER A 1 82 ? 10.725 -1.155 -13.083 1.00 88.81 82 SER A C 1
ATOM 658 O O . SER A 1 82 ? 10.148 -0.972 -14.156 1.00 88.81 82 SER A O 1
ATOM 660 N N . VAL A 1 83 ? 11.989 -1.553 -12.995 1.00 86.88 83 VAL A N 1
ATOM 661 C CA . VAL A 1 83 ? 12.843 -1.826 -14.145 1.00 86.88 83 VAL A CA 1
ATOM 662 C C . VAL A 1 83 ? 13.177 -3.310 -14.179 1.00 86.88 83 VAL A C 1
ATOM 664 O O . VAL A 1 83 ? 13.740 -3.860 -13.229 1.00 86.88 83 VAL A O 1
ATOM 667 N N . ASP A 1 84 ? 12.861 -3.938 -15.305 1.00 86.44 84 ASP A N 1
ATOM 668 C CA . ASP A 1 84 ? 13.147 -5.337 -15.585 1.00 86.44 84 ASP A CA 1
ATOM 669 C C . ASP A 1 84 ? 14.104 -5.434 -16.771 1.00 86.44 84 ASP A C 1
ATOM 671 O O . ASP A 1 84 ? 13.868 -4.838 -17.821 1.00 86.44 84 ASP A O 1
ATOM 675 N N . GLY A 1 85 ? 15.181 -6.195 -16.609 1.00 86.06 85 GLY A N 1
ATOM 676 C CA . GLY A 1 85 ? 16.091 -6.572 -17.683 1.00 86.06 85 GLY A CA 1
ATOM 677 C C . GLY A 1 85 ? 15.890 -8.039 -18.020 1.00 86.06 85 GLY A C 1
ATOM 678 O O . GLY A 1 85 ? 16.006 -8.893 -17.140 1.00 86.06 85 GLY A O 1
ATOM 679 N N . ILE A 1 86 ? 15.582 -8.336 -19.279 1.00 85.94 86 ILE A N 1
ATOM 680 C CA . ILE A 1 86 ? 15.347 -9.700 -19.754 1.00 85.94 86 ILE A CA 1
ATOM 681 C C . ILE A 1 86 ? 16.338 -9.988 -20.892 1.00 85.94 86 ILE A C 1
ATOM 683 O O . ILE A 1 86 ? 16.328 -9.278 -21.903 1.00 85.94 86 ILE A O 1
ATOM 687 N N . PRO A 1 87 ? 17.205 -11.005 -20.759 1.00 82.56 87 PRO A N 1
ATOM 688 C CA . PRO A 1 87 ? 18.079 -11.421 -21.847 1.00 82.56 87 PRO A CA 1
ATOM 689 C C . PRO A 1 87 ? 17.274 -12.121 -22.952 1.00 82.56 87 PRO A C 1
ATOM 691 O O . PRO A 1 87 ? 16.293 -12.816 -22.686 1.00 82.56 87 PRO A O 1
ATOM 694 N N . MET A 1 88 ? 17.707 -11.950 -24.197 1.00 83.06 88 MET A N 1
ATOM 695 C CA . MET A 1 88 ? 17.157 -12.586 -25.395 1.00 83.06 88 MET A CA 1
ATOM 696 C C . MET A 1 88 ? 18.289 -13.233 -26.205 1.00 83.06 88 MET A C 1
ATOM 698 O O . MET A 1 88 ? 19.463 -12.969 -25.957 1.00 83.06 88 MET A O 1
ATOM 702 N N . GLN A 1 89 ? 17.946 -14.065 -27.192 1.00 80.50 89 GLN A N 1
ATOM 703 C CA . GLN A 1 89 ? 18.931 -14.791 -28.007 1.00 80.50 89 GLN A CA 1
ATOM 704 C C . GLN A 1 89 ? 19.950 -13.862 -28.700 1.00 80.50 89 GLN A C 1
ATOM 706 O O . GLN A 1 89 ? 21.136 -14.176 -28.715 1.00 80.50 89 GLN A O 1
ATOM 711 N N . ASP A 1 90 ? 19.507 -12.698 -29.191 1.00 82.19 90 ASP A N 1
ATOM 712 C CA . ASP A 1 90 ? 20.344 -11.736 -29.929 1.00 82.19 90 ASP A CA 1
ATOM 713 C C . ASP A 1 90 ? 20.525 -10.384 -29.213 1.00 82.19 90 ASP A C 1
ATOM 715 O O . ASP A 1 90 ? 20.902 -9.382 -29.831 1.00 82.19 90 ASP A O 1
ATOM 719 N N . GLY A 1 91 ? 20.271 -10.330 -27.902 1.00 82.50 91 GLY A N 1
ATOM 720 C CA . GLY A 1 91 ? 20.370 -9.082 -27.153 1.00 82.50 91 GLY A CA 1
ATOM 721 C C . GLY A 1 91 ? 19.632 -9.087 -25.823 1.00 82.50 91 GLY A C 1
ATOM 722 O O . GLY A 1 91 ? 19.590 -10.093 -25.120 1.00 82.50 91 GLY A O 1
ATOM 723 N N . SER A 1 92 ? 19.047 -7.953 -25.455 1.00 83.19 92 SER A N 1
ATOM 724 C CA . SER A 1 92 ? 18.249 -7.831 -24.234 1.00 83.19 92 SER A CA 1
ATOM 725 C C . SER A 1 92 ? 17.149 -6.789 -24.378 1.00 83.19 92 SER A C 1
ATOM 727 O O . SER A 1 92 ? 17.229 -5.877 -25.201 1.00 83.19 92 SER A O 1
ATOM 729 N N . ILE A 1 93 ? 16.111 -6.925 -23.560 1.00 86.38 93 ILE A N 1
ATOM 730 C CA . ILE A 1 93 ? 15.046 -5.938 -23.417 1.00 86.38 93 ILE A CA 1
ATOM 731 C C . ILE A 1 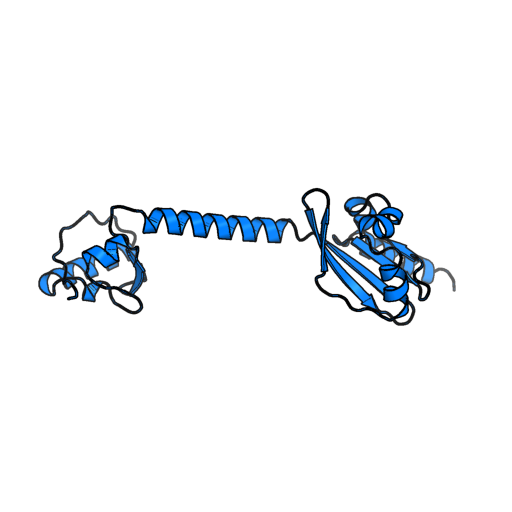93 ? 15.080 -5.368 -21.999 1.00 86.38 93 ILE A C 1
ATOM 733 O O . ILE A 1 93 ? 15.251 -6.101 -21.025 1.00 86.38 93 ILE A O 1
ATOM 737 N N . ILE A 1 94 ? 14.923 -4.052 -21.893 1.00 86.75 94 ILE A N 1
ATOM 738 C CA . ILE A 1 94 ? 14.636 -3.359 -20.642 1.00 86.75 94 ILE A CA 1
ATOM 739 C C . ILE A 1 94 ? 13.195 -2.870 -20.696 1.00 86.75 94 ILE A C 1
ATOM 741 O O . ILE A 1 94 ? 12.802 -2.198 -21.652 1.00 86.75 94 ILE A O 1
ATOM 745 N N . ILE A 1 95 ? 12.434 -3.192 -19.657 1.00 88.44 95 ILE A N 1
ATOM 746 C CA . ILE A 1 95 ? 11.060 -2.744 -19.455 1.00 88.44 95 ILE A CA 1
ATOM 747 C C . ILE A 1 95 ? 11.038 -1.850 -18.218 1.00 88.44 95 ILE A C 1
ATOM 749 O O . ILE A 1 95 ? 11.577 -2.213 -17.179 1.00 88.44 95 ILE A O 1
ATOM 753 N N . MET A 1 96 ? 10.432 -0.675 -18.338 1.00 89.06 96 MET A N 1
ATOM 754 C CA . MET A 1 96 ? 10.260 0.305 -17.268 1.00 89.06 96 MET A CA 1
ATOM 755 C C . MET A 1 96 ? 8.768 0.550 -17.061 1.00 89.06 96 MET A C 1
ATOM 757 O O . MET A 1 96 ? 8.126 1.202 -17.885 1.00 89.06 96 MET A O 1
ATOM 7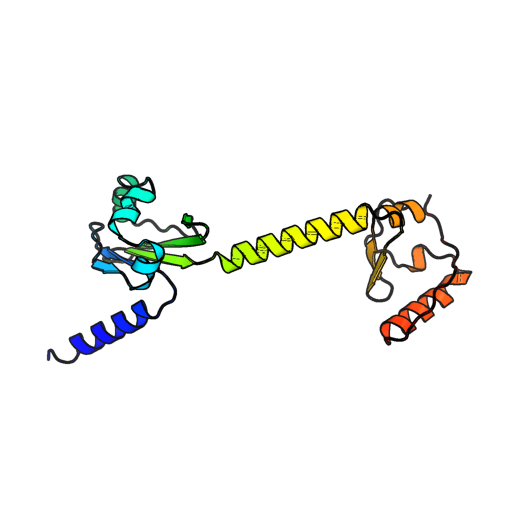61 N N . ASN A 1 97 ? 8.215 0.039 -15.969 1.00 91.25 97 ASN A N 1
ATOM 762 C CA . ASN A 1 97 ? 6.820 0.243 -15.593 1.00 91.25 97 ASN A CA 1
ATOM 763 C C . ASN A 1 97 ? 6.729 1.355 -14.556 1.00 91.25 97 ASN A C 1
ATOM 765 O O . ASN A 1 97 ? 7.416 1.287 -13.541 1.00 91.25 97 ASN A O 1
ATOM 769 N N . ASP A 1 98 ? 5.881 2.355 -14.784 1.00 91.31 98 ASP A N 1
ATOM 770 C CA . ASP A 1 98 ? 5.557 3.336 -13.747 1.00 91.31 98 ASP A CA 1
ATOM 771 C C . ASP A 1 98 ? 4.708 2.648 -12.669 1.00 91.31 98 ASP A C 1
ATOM 773 O O . ASP A 1 98 ? 3.631 2.122 -12.947 1.00 91.31 98 ASP A O 1
ATOM 777 N N . VAL A 1 99 ? 5.229 2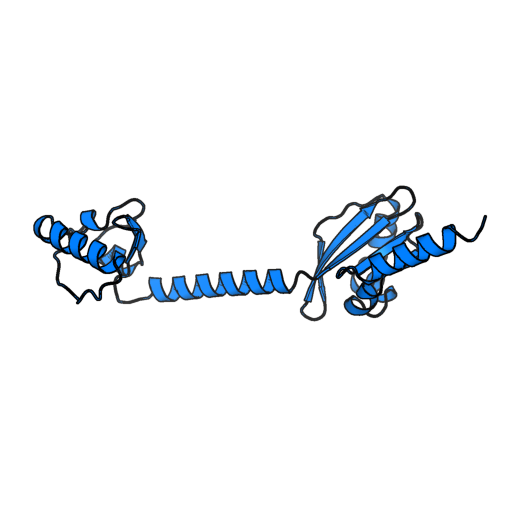.604 -11.449 1.00 92.75 99 VAL A N 1
ATOM 778 C CA . VAL A 1 99 ? 4.591 1.995 -10.275 1.00 92.75 99 VAL A CA 1
ATOM 779 C C . VAL A 1 99 ? 4.303 3.041 -9.199 1.00 92.75 99 VAL A C 1
ATOM 781 O O . VAL A 1 99 ? 4.014 2.691 -8.054 1.00 92.75 99 VAL A O 1
ATOM 784 N N . SER A 1 100 ? 4.358 4.328 -9.560 1.00 92.25 100 SER A N 1
ATOM 785 C CA . SER A 1 100 ? 4.142 5.442 -8.635 1.00 92.25 100 SER A CA 1
ATOM 786 C C . SER A 1 100 ? 2.771 5.368 -7.983 1.00 92.25 100 SER A C 1
ATOM 788 O O . SER A 1 100 ? 2.674 5.446 -6.765 1.00 92.25 100 SER A O 1
ATOM 790 N N . GLU A 1 101 ? 1.718 5.173 -8.782 1.00 92.06 101 GLU A N 1
ATOM 791 C CA . GLU A 1 101 ? 0.339 5.103 -8.286 1.00 92.06 101 GLU A CA 1
ATOM 792 C C . GLU A 1 101 ? 0.185 4.007 -7.229 1.00 92.06 101 GLU A C 1
ATOM 794 O O . GLU A 1 101 ? -0.346 4.258 -6.149 1.00 92.06 101 GLU A O 1
ATOM 799 N N . LYS A 1 102 ? 0.743 2.823 -7.501 1.00 91.50 102 LYS A N 1
ATOM 800 C CA . LYS A 1 102 ? 0.734 1.698 -6.566 1.00 91.50 102 LYS A CA 1
ATOM 801 C C . LYS A 1 102 ? 1.447 2.049 -5.258 1.00 91.50 102 LYS A C 1
ATOM 803 O O . LYS A 1 102 ? 0.875 1.866 -4.189 1.00 91.50 102 LYS A O 1
ATOM 808 N N . ILE A 1 103 ? 2.664 2.585 -5.336 1.00 91.62 103 ILE A N 1
ATOM 809 C CA . ILE A 1 103 ? 3.462 2.927 -4.149 1.00 91.62 103 ILE A CA 1
ATOM 810 C C . ILE A 1 103 ? 2.799 4.044 -3.336 1.00 91.62 103 ILE A C 1
ATOM 812 O O . ILE A 1 103 ? 2.759 3.978 -2.108 1.00 91.62 103 ILE A O 1
ATOM 816 N N . TYR A 1 104 ? 2.249 5.066 -3.992 1.00 92.62 104 TYR A N 1
ATOM 817 C CA . TYR A 1 104 ? 1.548 6.144 -3.301 1.00 92.62 104 TYR A CA 1
ATOM 818 C C . TYR A 1 104 ? 0.260 5.667 -2.638 1.00 92.62 104 TYR A C 1
ATOM 820 O O . TYR A 1 104 ? 0.006 6.048 -1.496 1.00 92.62 104 TYR A O 1
ATOM 828 N N . ALA A 1 105 ? -0.515 4.807 -3.300 1.00 91.06 105 ALA A N 1
ATOM 829 C CA . ALA A 1 105 ? -1.711 4.213 -2.714 1.00 91.06 105 ALA A CA 1
ATOM 830 C C . ALA A 1 105 ? -1.372 3.345 -1.490 1.00 91.06 105 ALA A C 1
ATOM 832 O O . ALA A 1 105 ? -1.991 3.502 -0.438 1.00 91.06 105 ALA A O 1
ATOM 833 N N . GLU A 1 106 ? -0.351 2.489 -1.589 1.00 92.75 106 GLU A N 1
ATOM 834 C CA . GLU A 1 106 ? 0.118 1.653 -0.476 1.00 92.75 106 GLU A CA 1
ATOM 835 C C . GLU A 1 106 ? 0.607 2.502 0.708 1.00 92.75 106 GLU A C 1
ATOM 837 O O . GLU A 1 106 ? 0.250 2.242 1.860 1.00 92.75 106 GLU A O 1
ATOM 842 N N . ASN A 1 107 ? 1.368 3.565 0.440 1.00 92.44 107 ASN A N 1
ATOM 843 C CA . ASN A 1 107 ? 1.841 4.480 1.479 1.00 92.44 107 ASN A CA 1
ATOM 844 C C . ASN A 1 107 ? 0.697 5.265 2.132 1.00 92.44 107 ASN A C 1
ATOM 846 O O . ASN A 1 107 ? 0.683 5.421 3.354 1.00 92.44 107 ASN A O 1
ATOM 850 N N . ALA A 1 108 ? -0.272 5.739 1.347 1.00 91.88 108 ALA A N 1
ATOM 851 C CA . ALA A 1 108 ? -1.444 6.436 1.865 1.00 91.88 108 ALA A CA 1
ATOM 852 C C . ALA A 1 108 ? -2.303 5.516 2.745 1.00 91.88 108 ALA A C 1
ATOM 854 O O . ALA A 1 108 ? -2.742 5.932 3.818 1.00 91.88 108 ALA A O 1
ATOM 855 N N . LEU A 1 109 ? -2.494 4.257 2.333 1.00 91.00 109 LEU A N 1
ATOM 856 C CA . LEU A 1 109 ? -3.191 3.251 3.130 1.00 91.00 109 LEU A CA 1
ATOM 857 C C . LEU A 1 109 ? -2.470 3.014 4.460 1.00 91.00 109 LEU A C 1
ATOM 859 O O . LEU A 1 109 ? -3.082 3.140 5.519 1.00 91.00 109 LEU A O 1
ATOM 863 N N . LYS A 1 110 ? -1.158 2.767 4.415 1.00 91.50 110 LYS A N 1
ATOM 864 C CA . LYS A 1 110 ? -0.338 2.528 5.609 1.00 91.50 110 LYS A CA 1
ATOM 865 C C . LYS A 1 110 ? -0.351 3.714 6.575 1.00 91.50 110 LYS A C 1
ATOM 867 O O . LYS A 1 110 ? -0.425 3.532 7.790 1.00 91.50 110 LYS A O 1
ATOM 872 N N . GLU A 1 111 ? -0.292 4.936 6.053 1.00 92.00 111 GLU A N 1
ATOM 873 C CA . GLU A 1 111 ? -0.357 6.142 6.878 1.00 92.00 111 GLU A CA 1
ATOM 874 C C . GLU A 1 111 ? -1.747 6.338 7.493 1.00 92.00 111 GLU A C 1
ATOM 876 O O . GLU A 1 111 ? -1.854 6.711 8.662 1.00 92.00 111 GLU A O 1
ATOM 881 N N . ASN A 1 112 ? -2.814 6.037 6.753 1.00 91.88 112 ASN A N 1
ATOM 882 C CA . ASN A 1 112 ? -4.168 6.050 7.298 1.00 91.88 112 ASN A CA 1
ATOM 883 C C . ASN A 1 112 ? -4.333 4.999 8.400 1.00 91.88 112 ASN A C 1
ATOM 885 O O . ASN A 1 112 ? -4.797 5.344 9.484 1.00 91.88 112 ASN A O 1
ATOM 889 N N . GLU A 1 113 ? -3.895 3.757 8.187 1.00 91.06 113 GLU A N 1
ATOM 890 C CA . GLU A 1 113 ? -3.913 2.708 9.216 1.00 91.06 113 GLU A CA 1
ATOM 891 C C . GLU A 1 113 ? -3.154 3.134 10.477 1.00 91.06 113 GLU A C 1
ATOM 893 O O . GLU A 1 113 ? -3.642 2.955 11.596 1.00 91.06 113 GLU A O 1
ATOM 898 N N . ARG A 1 114 ? -1.980 3.757 10.314 1.00 91.25 114 ARG A N 1
ATOM 899 C CA . ARG A 1 114 ? -1.200 4.297 11.432 1.00 91.25 114 ARG A CA 1
ATOM 900 C C . ARG A 1 114 ? -1.968 5.386 12.179 1.00 91.25 114 ARG A C 1
ATOM 902 O O . ARG A 1 114 ? -2.008 5.358 13.409 1.00 91.25 114 ARG A O 1
ATOM 909 N N . LYS A 1 115 ? -2.594 6.325 11.464 1.00 90.31 115 LYS A N 1
ATOM 910 C CA . LYS A 1 115 ? -3.420 7.386 12.061 1.00 90.31 115 LYS A CA 1
ATOM 911 C C . LYS A 1 115 ? -4.615 6.810 12.817 1.00 90.31 115 LYS A C 1
ATOM 913 O O . LYS A 1 115 ? -4.805 7.168 13.975 1.00 90.31 115 LYS A O 1
ATOM 918 N N . TYR A 1 116 ? -5.369 5.889 12.217 1.00 89.88 116 TYR A N 1
ATOM 919 C CA . TYR A 1 116 ? -6.498 5.226 12.878 1.00 89.88 116 TYR A CA 1
ATOM 920 C C . TYR A 1 116 ? -6.059 4.466 14.127 1.00 89.88 116 TYR A C 1
ATOM 922 O O . TYR A 1 116 ? -6.701 4.586 15.171 1.00 89.88 116 TYR A O 1
ATOM 930 N N . ARG A 1 117 ? -4.937 3.738 14.059 1.00 87.88 117 ARG A N 1
ATOM 931 C CA . ARG A 1 117 ? -4.375 3.036 15.218 1.00 87.88 117 ARG A CA 1
ATOM 932 C C . ARG A 1 117 ? -4.024 4.009 16.337 1.00 87.88 117 ARG A C 1
ATOM 934 O O . ARG A 1 117 ? -4.385 3.758 17.475 1.00 87.88 117 ARG A O 1
ATOM 941 N N . ILE A 1 118 ? -3.367 5.126 16.028 1.00 90.12 118 ILE A N 1
ATOM 942 C CA . ILE A 1 118 ? -3.010 6.124 17.044 1.00 90.12 118 ILE A CA 1
ATOM 943 C C . ILE A 1 118 ? -4.267 6.723 17.672 1.00 90.12 118 ILE A C 1
ATOM 945 O O . ILE A 1 118 ? -4.380 6.710 18.890 1.00 90.12 118 ILE A O 1
ATOM 949 N N . LEU A 1 119 ? -5.220 7.188 16.859 1.00 91.19 119 LEU A N 1
ATOM 950 C CA . LEU A 1 119 ? -6.447 7.829 17.344 1.00 91.19 119 LEU A CA 1
ATOM 951 C C . LEU A 1 119 ? -7.273 6.904 18.243 1.00 91.19 119 LEU A C 1
ATOM 953 O O . LEU A 1 119 ? -7.773 7.330 19.282 1.00 91.19 119 LEU A O 1
ATOM 957 N N . THR A 1 120 ? -7.414 5.640 17.848 1.00 93.25 120 THR A N 1
ATOM 958 C CA . THR A 1 120 ? -8.183 4.661 18.622 1.00 93.25 120 THR A CA 1
ATOM 959 C C . THR A 1 120 ? -7.449 4.261 19.900 1.00 93.25 120 THR A C 1
ATOM 961 O O . THR A 1 120 ? -8.067 4.248 20.963 1.00 93.25 120 THR A O 1
ATOM 964 N N . GLU A 1 121 ? -6.140 4.002 19.838 1.00 91.81 121 GLU A N 1
ATOM 965 C CA . GLU A 1 121 ? -5.328 3.597 20.995 1.00 91.81 121 GLU A CA 1
ATOM 966 C C . GLU A 1 121 ? -5.107 4.723 22.016 1.00 91.81 121 GLU A C 1
ATOM 968 O O . GLU A 1 121 ? -5.003 4.447 23.211 1.00 91.81 121 GLU A O 1
ATOM 973 N N . SER A 1 122 ? -5.077 5.989 21.585 1.00 91.25 122 SER A N 1
ATOM 974 C CA . SER A 1 122 ? -4.986 7.146 22.486 1.00 91.25 122 SER A CA 1
ATOM 975 C C . SER A 1 122 ? -6.342 7.648 22.989 1.00 91.25 122 SER A C 1
ATOM 977 O O . SER A 1 122 ? -6.387 8.628 23.731 1.00 91.25 122 SER A O 1
ATOM 979 N N . SER A 1 123 ? -7.453 7.040 22.559 1.00 93.31 123 SER A N 1
ATOM 980 C CA . SER A 1 123 ? -8.792 7.488 22.945 1.00 93.31 123 SER A CA 1
ATOM 981 C C . SER A 1 123 ? -9.036 7.292 24.449 1.00 93.31 123 SER A C 1
ATOM 983 O O . SER A 1 123 ? -8.767 6.209 24.976 1.00 93.31 123 SER A O 1
ATOM 985 N N . PRO A 1 124 ? -9.609 8.289 25.153 1.00 93.25 124 PRO A N 1
ATOM 986 C CA . PRO A 1 124 ? -10.018 8.137 26.549 1.00 93.25 124 PRO A CA 1
ATOM 987 C C . PRO A 1 124 ? -11.275 7.267 26.714 1.00 93.25 124 PRO A C 1
ATOM 989 O O . PRO A 1 124 ? -11.602 6.888 27.839 1.00 93.25 124 PRO A O 1
ATOM 992 N N . ALA A 1 125 ? -11.976 6.948 25.621 1.00 94.25 125 ALA A N 1
ATOM 993 C CA . ALA A 1 125 ? -13.122 6.046 25.609 1.00 94.25 125 ALA A CA 1
ATOM 994 C C . ALA A 1 125 ? -12.694 4.617 25.245 1.00 94.25 125 ALA A C 1
ATOM 996 O O . ALA A 1 125 ? -11.840 4.415 24.379 1.00 94.25 125 ALA A O 1
ATOM 997 N N . GLY A 1 126 ? -13.320 3.620 25.874 1.00 93.56 126 GLY A N 1
ATOM 998 C CA . GLY A 1 126 ? -13.195 2.227 25.451 1.00 93.56 126 GLY A CA 1
ATOM 999 C C . GLY A 1 126 ? -13.890 2.016 24.109 1.00 93.56 126 GLY A C 1
ATOM 1000 O O . GLY A 1 126 ? -15.075 2.304 23.977 1.00 93.56 126 GLY A O 1
ATOM 1001 N N . ILE A 1 127 ? -13.148 1.529 23.118 1.00 94.06 127 ILE A N 1
ATOM 1002 C CA . ILE A 1 127 ? -13.644 1.244 21.773 1.00 94.06 127 ILE A CA 1
ATOM 1003 C C . ILE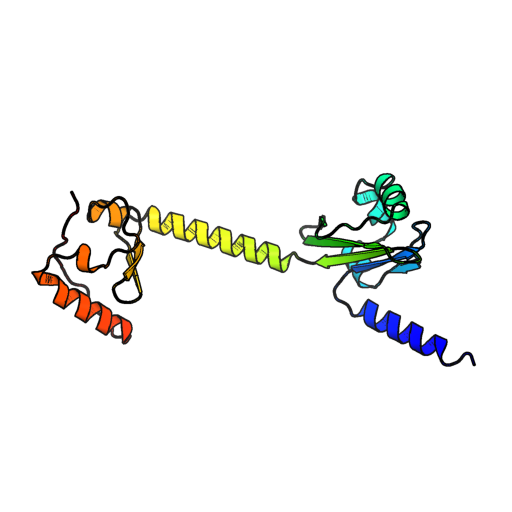 A 1 127 ? -13.499 -0.253 21.525 1.00 94.06 127 ILE A C 1
ATOM 1005 O O . ILE A 1 127 ? -12.412 -0.813 21.686 1.00 94.06 127 ILE A O 1
ATOM 1009 N N . VAL A 1 128 ? -14.589 -0.873 21.086 1.00 92.62 128 VAL A N 1
ATOM 1010 C CA . VAL A 1 128 ? -14.640 -2.251 20.604 1.00 92.62 128 VAL A CA 1
ATOM 1011 C C . VAL A 1 128 ? -15.366 -2.272 19.262 1.00 92.62 128 VAL A 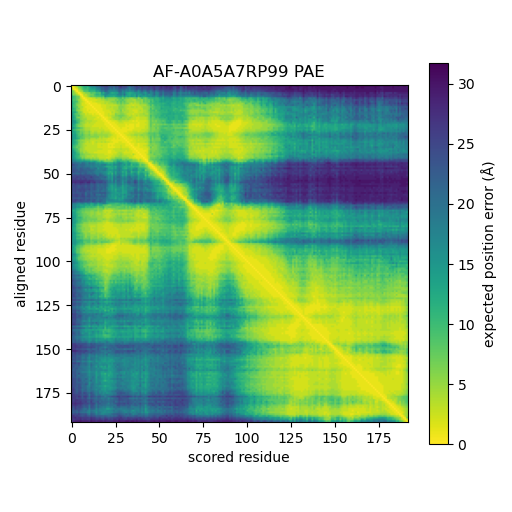C 1
ATOM 1013 O O . VAL A 1 128 ? -16.359 -1.568 19.085 1.00 92.62 128 VAL A O 1
ATOM 1016 N N . ILE A 1 129 ? -14.856 -3.053 18.313 1.00 91.62 129 ILE A N 1
ATOM 1017 C CA . ILE A 1 129 ? -15.537 -3.343 17.049 1.00 91.62 129 ILE A CA 1
ATOM 1018 C C . ILE A 1 129 ? -15.902 -4.818 17.059 1.00 91.62 129 ILE A C 1
ATOM 1020 O O . ILE A 1 129 ? -15.073 -5.673 17.389 1.00 91.62 129 ILE A O 1
ATOM 1024 N N . LEU A 1 130 ? -17.148 -5.096 16.692 1.00 90.88 130 LEU A N 1
ATOM 1025 C CA . LEU A 1 130 ? -17.726 -6.426 16.719 1.00 90.88 130 LEU A CA 1
ATOM 1026 C C . LEU A 1 130 ? -18.038 -6.915 15.304 1.00 90.88 130 LEU A C 1
ATOM 1028 O O . LEU A 1 130 ? -18.455 -6.137 14.449 1.00 90.88 130 LEU A O 1
ATOM 1032 N N . ASN A 1 131 ? -17.873 -8.216 15.082 1.00 89.19 131 ASN A N 1
ATOM 1033 C CA . ASN A 1 131 ? -18.500 -8.937 13.978 1.00 89.19 131 ASN A CA 1
ATOM 1034 C C . ASN A 1 131 ? -19.484 -9.948 14.579 1.00 89.19 131 ASN A C 1
ATOM 1036 O O . ASN A 1 131 ? -19.072 -10.960 15.159 1.00 89.19 131 ASN A O 1
ATOM 1040 N N . GLY A 1 132 ? -20.777 -9.621 14.531 1.00 88.19 132 GLY A N 1
ATOM 1041 C CA . GLY A 1 132 ? -21.773 -10.259 15.389 1.00 88.19 132 GLY A CA 1
ATOM 1042 C C . GLY A 1 132 ? -21.390 -10.077 16.858 1.00 88.19 132 GLY A C 1
ATOM 1043 O O . GLY A 1 132 ? -21.240 -8.957 17.331 1.00 88.19 132 GLY A O 1
ATOM 1044 N N . ASN A 1 133 ? -21.152 -11.183 17.562 1.00 88.06 133 ASN A N 1
ATOM 1045 C CA . ASN A 1 133 ? -20.737 -11.150 18.966 1.00 88.06 133 ASN A CA 1
ATOM 1046 C C . ASN A 1 133 ? -19.206 -11.233 19.168 1.00 88.06 133 ASN A C 1
ATOM 1048 O O . ASN A 1 133 ? -18.733 -11.162 20.301 1.00 88.06 133 ASN A O 1
ATOM 1052 N N . SER A 1 134 ? -18.421 -11.422 18.103 1.00 90.38 134 SER A N 1
ATOM 1053 C CA . SER A 1 134 ? -16.964 -11.584 18.198 1.00 90.38 134 SER A CA 1
ATOM 1054 C C . SER A 1 134 ? -16.253 -10.234 18.217 1.00 90.38 134 SER A C 1
ATOM 1056 O O . SER A 1 134 ? -16.508 -9.390 17.357 1.00 90.38 134 SER A O 1
ATOM 1058 N N . CYS A 1 135 ? -15.333 -10.041 19.164 1.00 91.00 135 CYS A N 1
ATOM 1059 C CA . CYS A 1 135 ? -14.469 -8.866 19.204 1.00 91.00 135 CYS A CA 1
ATOM 1060 C C . CYS A 1 135 ? -13.394 -8.961 18.114 1.00 91.00 135 CYS A C 1
ATOM 1062 O O . CYS A 1 135 ? -12.476 -9.772 18.217 1.00 91.00 135 CYS A O 1
ATOM 1064 N N . ILE A 1 136 ? -13.486 -8.113 17.086 1.00 91.00 136 ILE A N 1
ATOM 1065 C CA . ILE A 1 136 ? -12.491 -8.047 15.998 1.00 91.00 136 ILE A CA 1
ATOM 1066 C C . ILE A 1 136 ? -11.465 -6.928 16.201 1.00 91.00 136 ILE A C 1
ATOM 1068 O O . ILE A 1 136 ? -10.405 -6.930 15.580 1.00 91.00 136 ILE A O 1
ATOM 1072 N N . PHE A 1 137 ? -11.768 -5.969 17.075 1.00 91.38 137 PHE A N 1
ATOM 1073 C CA . PHE A 1 137 ? -10.834 -4.935 17.499 1.00 91.38 137 PHE A CA 1
ATOM 1074 C C . PHE A 1 137 ? -11.209 -4.425 18.885 1.00 91.38 137 PHE A C 1
ATOM 1076 O O . PHE A 1 137 ? -12.385 -4.233 19.187 1.00 91.38 137 PHE A O 1
ATOM 1083 N N . THR A 1 138 ? -10.201 -4.125 19.698 1.00 93.06 138 THR A N 1
ATOM 1084 C CA . THR A 1 138 ? -10.354 -3.325 20.916 1.00 93.06 138 THR A CA 1
ATOM 1085 C C . THR A 1 138 ? -9.214 -2.327 21.001 1.00 93.06 138 THR A C 1
ATOM 1087 O O . THR A 1 138 ? -8.095 -2.634 20.586 1.00 93.06 138 THR A O 1
ATOM 1090 N N . ASN A 1 139 ? -9.464 -1.145 21.556 1.00 94.38 139 ASN A N 1
ATOM 1091 C CA . ASN A 1 139 ? -8.381 -0.232 21.911 1.00 94.38 139 ASN A CA 1
ATOM 1092 C C . ASN A 1 139 ? -7.832 -0.522 23.319 1.00 94.38 139 ASN A C 1
ATOM 1094 O O . ASN A 1 139 ? -8.435 -1.251 24.112 1.00 94.38 139 ASN A O 1
ATOM 1098 N N . LYS A 1 140 ? -6.685 0.081 23.653 1.00 93.75 140 LYS A N 1
ATOM 1099 C CA . LYS A 1 140 ? -6.052 -0.020 24.974 1.00 93.75 140 LYS A CA 1
ATOM 1100 C C . LYS A 1 140 ? -7.012 0.357 26.087 1.00 93.75 140 LYS A C 1
ATOM 1102 O O . LYS A 1 140 ? -7.069 -0.346 27.090 1.00 93.75 140 LYS A O 1
ATOM 1107 N N . LYS A 1 141 ? -7.804 1.414 25.902 1.00 95.12 141 LYS A N 1
ATOM 1108 C CA . LYS A 1 141 ? -8.712 1.867 26.949 1.00 95.12 141 LYS A CA 1
ATOM 1109 C C . LYS A 1 141 ? -9.803 0.850 27.275 1.00 95.12 141 LYS A C 1
ATOM 1111 O O . LYS A 1 141 ? -10.111 0.655 28.444 1.00 95.12 141 LYS A O 1
ATOM 1116 N N . PHE A 1 142 ? -10.360 0.173 26.272 1.00 93.88 142 PHE A N 1
ATOM 1117 C CA . PHE A 1 142 ? -11.319 -0.905 26.499 1.00 93.88 142 PHE A CA 1
ATOM 1118 C C . PHE A 1 142 ? -10.671 -2.046 27.283 1.00 93.88 142 PHE A C 1
ATOM 1120 O O . PHE A 1 142 ? -11.223 -2.465 28.294 1.00 93.88 142 PHE A O 1
ATOM 1127 N N . ARG A 1 143 ? -9.470 -2.481 26.873 1.00 92.44 143 ARG A N 1
ATOM 1128 C CA . ARG A 1 143 ? -8.689 -3.515 27.574 1.00 92.44 143 ARG A CA 1
ATOM 1129 C C . ARG A 1 143 ? -8.434 -3.170 29.043 1.00 92.44 143 ARG A C 1
ATOM 1131 O O . ARG A 1 143 ? -8.610 -4.027 29.901 1.00 92.44 143 ARG A O 1
ATOM 1138 N N . GLU A 1 144 ? -8.085 -1.915 29.333 1.00 92.12 144 GLU A N 1
ATOM 1139 C CA . GLU A 1 144 ? -7.936 -1.404 30.703 1.00 92.12 144 GLU A CA 1
ATOM 1140 C C . GLU A 1 144 ? -9.250 -1.459 31.495 1.00 92.12 144 GLU A C 1
ATOM 1142 O O . GLU A 1 144 ? -9.238 -1.850 32.656 1.00 92.12 144 GLU A O 1
ATOM 1147 N N . ILE A 1 145 ? -10.376 -1.078 30.879 1.00 91.88 145 ILE A N 1
ATOM 1148 C CA . ILE A 1 145 ? -11.698 -1.078 31.527 1.00 91.88 145 ILE A CA 1
ATOM 1149 C C . ILE A 1 145 ? -12.133 -2.501 31.893 1.00 91.88 145 ILE A C 1
ATOM 1151 O O . ILE A 1 145 ? -12.645 -2.715 32.989 1.00 91.88 145 ILE A O 1
ATOM 1155 N N . VAL A 1 146 ? -11.942 -3.465 30.987 1.00 90.94 146 VAL A N 1
ATOM 1156 C CA . VAL A 1 146 ? -12.355 -4.860 31.218 1.00 90.94 146 VAL A CA 1
ATOM 1157 C C . VAL A 1 146 ? -11.315 -5.682 31.984 1.00 90.94 146 VAL A C 1
ATOM 1159 O O . VAL A 1 146 ? -11.606 -6.813 32.351 1.00 90.94 146 VAL A O 1
ATOM 1162 N N . GLY A 1 147 ? -10.110 -5.153 32.215 1.00 89.44 147 GLY A N 1
ATOM 1163 C CA . GLY A 1 147 ? -9.047 -5.839 32.959 1.00 89.44 147 GLY A CA 1
ATOM 1164 C C . GLY A 1 147 ? -8.308 -6.936 32.181 1.00 89.44 147 GLY A C 1
ATOM 1165 O O . GLY A 1 147 ? -7.593 -7.735 32.772 1.00 89.44 147 GLY A O 1
ATOM 1166 N N . TYR A 1 148 ? -8.431 -6.994 30.851 1.00 83.44 148 TYR A N 1
ATOM 1167 C CA . TYR A 1 148 ? -7.821 -8.061 30.047 1.00 83.44 148 TYR A CA 1
ATOM 1168 C C . TYR A 1 148 ? -6.687 -7.558 29.152 1.00 83.44 148 TYR A C 1
ATOM 1170 O O . TYR A 1 148 ? -6.873 -6.661 28.333 1.00 83.44 148 TYR A O 1
ATOM 1178 N N . GLY A 1 149 ? -5.523 -8.212 29.234 1.00 79.31 149 GLY A N 1
ATOM 1179 C CA . GLY A 1 149 ? -4.359 -7.900 28.392 1.00 79.31 149 GLY A CA 1
ATOM 1180 C C . GLY A 1 149 ? -4.564 -8.182 26.896 1.00 79.31 149 GLY A C 1
ATOM 1181 O O . GLY A 1 149 ? -4.028 -7.459 26.060 1.00 79.31 149 GLY A O 1
ATOM 1182 N N . SER A 1 150 ? -5.378 -9.187 26.556 1.00 82.00 150 SER A N 1
ATOM 1183 C CA . SER A 1 150 ? -5.853 -9.449 25.192 1.00 82.00 150 SER A CA 1
ATOM 1184 C C . SER A 1 150 ? -7.332 -9.849 25.200 1.00 82.00 150 SER A C 1
ATOM 1186 O O . SER A 1 150 ? -7.835 -10.496 26.131 1.00 82.00 150 SER A O 1
ATOM 1188 N N . THR A 1 151 ? -8.022 -9.426 24.146 1.00 83.00 151 THR A N 1
ATOM 1189 C CA . THR A 1 151 ? -9.425 -9.733 23.850 1.00 83.00 151 THR A CA 1
ATOM 1190 C C . THR A 1 151 ? -9.570 -10.590 22.590 1.00 83.00 151 THR A C 1
ATOM 1192 O O . THR A 1 151 ? -10.691 -10.844 22.155 1.00 83.00 151 THR A O 1
ATOM 1195 N N . ASP A 1 152 ? -8.454 -11.066 22.027 1.00 82.06 152 ASP A N 1
ATOM 1196 C CA . ASP A 1 152 ? -8.444 -11.868 20.805 1.00 82.06 152 ASP A CA 1
ATOM 1197 C C . ASP A 1 152 ? -9.213 -13.177 21.016 1.00 82.06 152 ASP A C 1
ATOM 1199 O O . ASP A 1 152 ? -8.988 -13.906 21.985 1.00 82.06 152 ASP A O 1
ATOM 1203 N N . GLY A 1 153 ? -10.147 -13.468 20.110 1.00 79.31 153 GLY A N 1
ATOM 1204 C CA . GLY A 1 153 ? -10.984 -14.669 20.173 1.00 79.31 153 GLY A CA 1
ATOM 1205 C C . GLY A 1 153 ? -12.083 -14.641 21.240 1.00 79.31 153 GLY A C 1
ATOM 1206 O O . GLY A 1 153 ? -12.838 -15.607 21.334 1.00 79.31 153 GLY A O 1
ATOM 1207 N N . LYS A 1 154 ? -12.213 -13.555 22.015 1.00 86.88 154 LYS A N 1
ATOM 1208 C CA . LYS A 1 154 ? -13.284 -13.408 23.006 1.00 86.88 154 LYS A CA 1
ATOM 1209 C C . LYS A 1 154 ? -14.566 -12.868 22.392 1.00 86.88 154 LYS A C 1
ATOM 1211 O O . LYS A 1 154 ? -14.570 -12.120 21.407 1.00 86.88 154 LYS A O 1
ATOM 1216 N N . ASN A 1 155 ? -15.667 -13.252 23.012 1.00 91.62 155 ASN A N 1
ATOM 1217 C CA . ASN A 1 155 ? -16.979 -12.720 22.725 1.00 91.62 155 ASN A CA 1
ATOM 1218 C C . ASN A 1 155 ? -17.223 -11.464 23.564 1.00 91.62 155 ASN A C 1
ATOM 1220 O O . ASN A 1 155 ? -16.773 -11.377 24.703 1.00 91.62 155 ASN A O 1
ATOM 1224 N N . ILE A 1 156 ? -17.992 -10.506 23.049 1.00 90.50 156 ILE A N 1
ATOM 1225 C CA . ILE A 1 156 ? -18.390 -9.343 23.849 1.00 90.50 156 ILE A CA 1
ATOM 1226 C C . ILE A 1 156 ? -19.142 -9.753 25.120 1.00 90.50 156 ILE A C 1
ATOM 1228 O O . ILE A 1 156 ? -18.996 -9.103 26.151 1.00 90.50 156 ILE A O 1
ATOM 1232 N N . THR A 1 157 ? -19.892 -10.861 25.078 1.00 91.25 157 THR A N 1
ATOM 1233 C CA . THR A 1 157 ? -20.619 -11.374 26.244 1.00 91.25 157 THR A CA 1
ATOM 1234 C C . THR A 1 157 ? -19.707 -11.884 27.352 1.00 91.25 157 THR A C 1
ATOM 1236 O O . THR A 1 157 ? -20.171 -11.982 28.478 1.00 91.25 157 THR A O 1
ATOM 1239 N N . ASP A 1 158 ? -18.432 -12.164 27.068 1.00 89.75 158 ASP A N 1
ATOM 1240 C CA . ASP A 1 158 ? -17.459 -12.604 28.078 1.00 89.75 158 ASP A CA 1
ATOM 1241 C C . ASP A 1 158 ? -17.049 -11.456 29.018 1.00 89.75 158 ASP A C 1
ATOM 1243 O O . ASP A 1 158 ? -16.480 -11.695 30.077 1.00 89.75 158 ASP A O 1
ATOM 1247 N N . PHE A 1 159 ? -17.327 -10.207 28.629 1.00 90.81 159 PHE A N 1
ATOM 1248 C CA . PHE A 1 159 ? -17.027 -9.005 29.413 1.00 90.81 159 PHE A CA 1
ATOM 1249 C C . PHE A 1 159 ? -18.279 -8.366 30.018 1.00 90.81 159 PHE A C 1
ATOM 1251 O O . PHE A 1 159 ? -18.192 -7.291 30.609 1.00 90.81 159 PHE A O 1
ATOM 1258 N N . VAL A 1 160 ? -19.454 -8.965 29.827 1.00 92.12 160 VAL A N 1
ATOM 1259 C CA . VAL A 1 160 ? -20.743 -8.414 30.258 1.00 92.12 160 VAL A CA 1
ATOM 1260 C C . VAL A 1 160 ? -21.322 -9.330 31.319 1.00 92.12 160 VAL A C 1
ATOM 1262 O O . VAL A 1 160 ? -21.476 -10.523 31.085 1.00 92.12 160 VAL A O 1
ATOM 1265 N N . HIS A 1 161 ? -21.708 -8.756 32.457 1.00 92.94 161 HIS A N 1
ATOM 1266 C CA . HIS A 1 161 ? -22.334 -9.499 33.542 1.00 92.94 161 HIS A CA 1
ATOM 1267 C C . HIS A 1 161 ? -23.534 -10.303 33.021 1.00 92.94 161 HIS A C 1
ATOM 1269 O O . HIS A 1 161 ? -24.387 -9.763 32.314 1.00 92.94 161 HIS A O 1
ATOM 1275 N N . THR A 1 162 ? -23.650 -11.568 33.430 1.00 92.00 162 THR A N 1
ATOM 1276 C CA . THR A 1 162 ? -24.684 -12.525 32.974 1.00 92.00 162 THR A CA 1
ATOM 1277 C C . THR A 1 162 ? -26.106 -11.951 32.873 1.00 92.00 162 THR A C 1
ATOM 1279 O O . THR A 1 162 ? -26.801 -12.183 31.884 1.00 92.00 162 THR A O 1
ATOM 1282 N N . GLY A 1 163 ? -26.528 -11.150 33.856 1.00 93.56 163 GLY A N 1
ATOM 1283 C CA . GLY A 1 163 ? -27.836 -10.476 33.868 1.00 93.56 163 GLY A CA 1
ATOM 1284 C C . GLY A 1 163 ? -28.083 -9.458 32.741 1.00 93.56 163 GLY A C 1
ATOM 1285 O O . GLY A 1 163 ? -29.238 -9.172 32.442 1.00 93.56 163 GLY A O 1
ATOM 1286 N N . ASP A 1 164 ? -27.032 -8.947 32.095 1.00 95.12 164 ASP A N 1
ATOM 1287 C CA . ASP A 1 164 ? -27.106 -7.910 31.055 1.00 95.12 164 ASP A CA 1
ATOM 1288 C C . ASP A 1 164 ? -26.771 -8.460 29.646 1.00 95.12 164 ASP A C 1
ATOM 1290 O O . ASP A 1 164 ? -26.931 -7.763 28.642 1.00 95.12 164 ASP A O 1
ATOM 1294 N N . VAL A 1 165 ? -26.379 -9.738 29.530 1.00 93.38 165 VAL A N 1
ATOM 1295 C CA . VAL A 1 165 ? -26.022 -10.394 28.253 1.00 93.38 165 VAL A CA 1
ATOM 1296 C C . VAL A 1 165 ? -27.174 -10.375 27.243 1.00 93.38 165 VAL A C 1
ATOM 1298 O O . VAL A 1 165 ? -26.961 -10.106 26.059 1.00 93.38 165 VAL A O 1
ATOM 1301 N N . ALA A 1 166 ? -28.403 -10.641 27.695 1.00 93.94 166 ALA A N 1
ATOM 1302 C CA . ALA A 1 166 ? -29.581 -10.646 26.824 1.00 93.94 166 ALA A CA 1
ATOM 1303 C C . ALA A 1 166 ? -29.854 -9.260 26.215 1.00 93.94 166 ALA A C 1
ATOM 1305 O O . ALA A 1 166 ? -30.225 -9.160 25.045 1.00 93.94 166 ALA A O 1
ATOM 1306 N N . LEU A 1 167 ? -29.619 -8.194 26.989 1.00 93.56 167 LEU A N 1
ATOM 1307 C CA . LEU A 1 167 ? -29.758 -6.817 26.523 1.00 93.56 167 LEU A CA 1
ATOM 1308 C C . LEU A 1 167 ? -28.728 -6.498 25.433 1.00 93.56 167 LEU A C 1
ATOM 1310 O O . LEU A 1 167 ? -29.084 -5.904 24.416 1.00 93.56 167 LEU A O 1
ATOM 1314 N N . ILE A 1 168 ? -27.471 -6.912 25.623 1.00 92.75 168 ILE A N 1
ATOM 1315 C CA . ILE A 1 168 ? -26.403 -6.652 24.651 1.00 92.75 168 ILE A CA 1
ATOM 1316 C C . ILE A 1 168 ? -26.612 -7.418 23.353 1.00 92.75 168 ILE A C 1
ATOM 1318 O O . ILE A 1 168 ? -26.498 -6.814 22.291 1.00 92.75 168 ILE A O 1
ATOM 1322 N N . ARG A 1 169 ? -26.994 -8.699 23.415 1.00 92.00 169 ARG A N 1
ATOM 1323 C CA . ARG A 1 169 ? -27.317 -9.474 22.205 1.00 92.00 169 ARG A CA 1
ATOM 1324 C C . ARG A 1 169 ? -28.423 -8.815 21.397 1.00 92.00 169 ARG A C 1
ATOM 1326 O O . ARG A 1 169 ? -28.221 -8.529 20.226 1.00 92.00 169 ARG A O 1
ATOM 1333 N N . LYS A 1 170 ? -29.531 -8.462 22.057 1.00 92.56 170 LYS A N 1
ATOM 1334 C CA . LYS A 1 170 ? -30.642 -7.766 21.405 1.00 92.56 170 LYS A CA 1
ATOM 1335 C C . LYS A 1 170 ? -30.182 -6.478 20.716 1.00 92.56 170 LYS A C 1
ATOM 1337 O O . LYS A 1 170 ? -30.603 -6.202 19.601 1.00 92.56 170 LYS A O 1
ATOM 1342 N N . LYS A 1 171 ? -29.314 -5.695 21.362 1.00 91.44 171 LYS A N 1
ATOM 1343 C CA . LYS A 1 171 ? -28.781 -4.459 20.772 1.00 91.44 171 LYS A CA 1
ATOM 1344 C C . LYS A 1 171 ? -27.863 -4.704 19.584 1.00 91.44 171 LYS A C 1
ATOM 1346 O O . LYS A 1 171 ? -27.915 -3.939 18.631 1.00 91.44 171 LYS A O 1
ATOM 1351 N N . ILE A 1 172 ? -27.033 -5.741 19.636 1.00 91.88 172 ILE A N 1
ATOM 1352 C CA . ILE A 1 172 ? -26.188 -6.132 18.503 1.00 91.88 172 ILE A CA 1
ATOM 1353 C C . ILE A 1 172 ? -27.068 -6.556 17.326 1.00 91.88 172 ILE A C 1
ATOM 1355 O O . ILE A 1 172 ? -26.837 -6.086 16.217 1.00 91.88 172 ILE A O 1
ATOM 1359 N N . ASP A 1 173 ? -28.106 -7.356 17.576 1.00 92.25 173 ASP A N 1
ATOM 1360 C CA . ASP A 1 173 ? -29.054 -7.792 16.547 1.00 92.25 173 ASP A CA 1
ATOM 1361 C C . ASP A 1 173 ? -29.786 -6.589 15.921 1.00 92.25 173 ASP A C 1
ATOM 1363 O O . ASP A 1 173 ? -29.809 -6.442 14.701 1.00 92.25 173 ASP A O 1
ATOM 1367 N N . GLU A 1 174 ? -30.303 -5.664 16.740 1.00 93.00 174 GLU A N 1
ATOM 1368 C CA . GLU A 1 174 ? -30.941 -4.427 16.262 1.00 93.00 174 GLU A CA 1
ATOM 1369 C C . GLU A 1 174 ? -29.979 -3.564 15.427 1.00 93.00 174 GLU A C 1
ATOM 1371 O O . GLU A 1 174 ? -30.359 -3.068 14.364 1.00 93.00 174 GLU A O 1
ATOM 1376 N N . ALA A 1 175 ? -28.725 -3.415 15.867 1.00 90.56 175 ALA A N 1
ATOM 1377 C CA . ALA A 1 175 ? -27.710 -2.660 15.136 1.00 90.56 175 ALA A CA 1
ATOM 1378 C C . ALA A 1 175 ? -27.324 -3.337 13.807 1.00 90.56 175 ALA A C 1
ATOM 1380 O O . ALA A 1 175 ? -27.134 -2.654 12.801 1.00 90.56 175 ALA A O 1
ATOM 1381 N N . MET A 1 176 ? -27.248 -4.672 13.770 1.00 88.69 176 MET A N 1
ATOM 1382 C CA . MET A 1 176 ? -27.005 -5.441 12.543 1.00 88.69 176 MET A CA 1
ATOM 1383 C C . MET A 1 176 ? 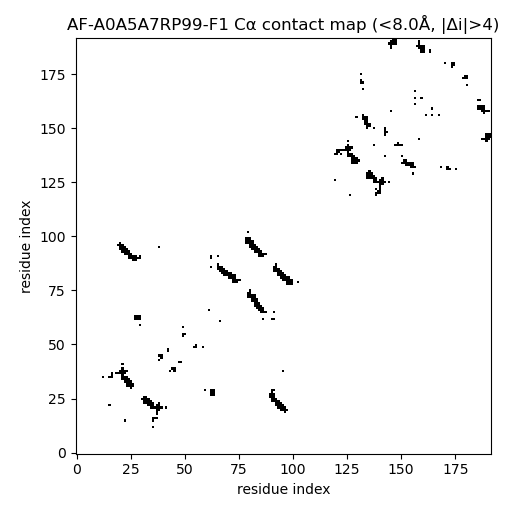-28.159 -5.330 11.540 1.00 88.69 176 MET A C 1
ATOM 1385 O O . MET A 1 176 ? -27.926 -5.363 10.333 1.00 88.69 176 MET A O 1
ATOM 1389 N N . GLU A 1 177 ? -29.388 -5.145 12.021 1.00 93.44 177 GLU A N 1
ATOM 1390 C CA . GLU A 1 177 ? -30.562 -4.829 11.199 1.00 93.44 177 GLU A CA 1
ATOM 1391 C C . GLU A 1 177 ? -30.599 -3.357 10.738 1.00 93.44 177 GLU A C 1
ATOM 1393 O O . GLU A 1 177 ? -31.543 -2.941 10.065 1.00 93.44 177 GLU A O 1
ATOM 1398 N N . GLY A 1 178 ? -29.584 -2.556 11.089 1.00 91.25 178 GLY A N 1
ATOM 1399 C CA . GLY A 1 178 ? -29.481 -1.141 10.730 1.00 91.25 178 GLY A CA 1
ATOM 1400 C C . GLY A 1 178 ? -30.437 -0.235 11.506 1.00 91.25 178 GLY A C 1
ATOM 1401 O O . GLY A 1 178 ? -30.692 0.891 11.077 1.00 91.25 178 GLY A O 1
ATOM 1402 N N . LYS A 1 179 ? -30.995 -0.709 12.626 1.00 92.44 179 LYS A N 1
ATOM 1403 C CA . LYS A 1 179 ? -31.854 0.103 13.490 1.00 92.44 179 LYS A CA 1
ATOM 1404 C C . LYS A 1 179 ? -30.997 1.027 14.346 1.00 92.44 179 LYS A C 1
ATOM 1406 O O . LYS A 1 179 ? -29.946 0.632 14.848 1.00 92.44 179 LYS A O 1
ATOM 1411 N N . ASP A 1 180 ? -31.491 2.238 14.576 1.00 88.62 180 ASP A N 1
ATOM 1412 C CA . ASP A 1 180 ? -30.895 3.132 15.564 1.00 88.62 180 ASP A CA 1
ATOM 1413 C C . ASP A 1 180 ? -31.059 2.536 16.965 1.00 88.62 180 ASP A C 1
ATOM 1415 O O . ASP A 1 180 ? -32.171 2.367 17.472 1.00 88.62 180 ASP A O 1
ATOM 1419 N N . THR A 1 181 ? -29.936 2.228 17.608 1.00 87.25 181 THR A N 1
ATOM 1420 C CA . THR A 1 181 ? -29.920 1.697 18.970 1.00 87.25 181 THR A CA 1
ATOM 1421 C C . THR A 1 181 ? -29.494 2.789 19.952 1.00 87.25 181 THR A C 1
ATOM 1423 O O . THR A 1 181 ? -28.334 3.206 19.920 1.00 87.25 181 THR A O 1
ATOM 1426 N N . PRO A 1 182 ? -30.368 3.241 20.870 1.00 88.88 182 PRO A N 1
ATOM 1427 C CA . PRO A 1 182 ? -29.986 4.224 21.881 1.00 88.88 182 PRO A CA 1
ATOM 1428 C C . PRO A 1 182 ? -28.918 3.665 22.828 1.00 88.88 182 PRO A C 1
ATOM 1430 O O . PRO A 1 182 ? -28.763 2.447 22.966 1.00 88.88 182 PRO A O 1
ATOM 1433 N N . SER A 1 183 ? -28.196 4.542 23.524 1.00 90.12 183 SER A N 1
ATOM 1434 C CA . SER A 1 183 ? -27.225 4.117 24.536 1.00 90.12 183 SER A CA 1
ATOM 1435 C C . SER A 1 183 ? -27.899 3.332 25.670 1.00 90.12 183 SER A C 1
ATOM 1437 O O . SER A 1 183 ? -29.087 3.492 25.957 1.00 90.12 183 SER A O 1
ATOM 1439 N N . CYS A 1 184 ? -27.146 2.443 26.315 1.00 90.19 184 CYS A N 1
ATOM 1440 C CA . CYS A 1 184 ? -27.589 1.745 27.518 1.00 90.19 184 CYS A CA 1
ATOM 1441 C C . CYS A 1 184 ? -26.455 1.593 28.519 1.00 90.19 184 CYS A C 1
ATOM 1443 O O . CYS A 1 184 ? -25.278 1.623 28.163 1.00 90.19 184 CYS A O 1
ATOM 1445 N N . THR A 1 185 ? -26.838 1.359 29.766 1.00 93.62 185 THR A N 1
ATOM 1446 C CA . THR A 1 185 ? -25.917 1.018 30.842 1.00 93.62 185 THR A CA 1
ATOM 1447 C C . THR A 1 185 ? -25.935 -0.488 31.051 1.00 93.62 185 THR A C 1
ATOM 1449 O O . THR A 1 185 ? -27.004 -1.087 31.147 1.00 93.62 185 THR A O 1
ATOM 1452 N N . ILE A 1 186 ? -24.748 -1.082 31.120 1.00 92.44 186 ILE A N 1
ATOM 1453 C CA . ILE A 1 186 ? -24.540 -2.498 31.426 1.00 92.44 186 ILE A CA 1
ATOM 1454 C C . ILE A 1 186 ? -23.478 -2.625 32.511 1.00 92.44 186 ILE A C 1
ATOM 1456 O O . ILE A 1 186 ? -22.623 -1.748 32.662 1.00 92.44 186 ILE A O 1
ATOM 1460 N N . ARG A 1 187 ? -23.514 -3.730 33.245 1.00 92.69 187 ARG A N 1
ATOM 1461 C CA . ARG A 1 187 ? -22.458 -4.130 34.170 1.00 92.69 187 ARG A CA 1
ATOM 1462 C C . ARG A 1 187 ? -21.429 -4.959 33.416 1.00 92.69 187 ARG A C 1
ATOM 1464 O O . ARG A 1 187 ? -21.783 -5.879 32.679 1.00 92.69 187 ARG A O 1
ATOM 1471 N N . LEU A 1 188 ? -20.161 -4.621 33.611 1.00 90.56 188 LEU A N 1
ATOM 1472 C CA . LEU A 1 188 ? -19.047 -5.365 33.040 1.00 90.56 188 LEU A CA 1
ATOM 1473 C C . LEU A 1 188 ? -18.574 -6.445 34.009 1.00 90.56 188 LEU A C 1
ATOM 1475 O O . LEU A 1 188 ? -18.616 -6.264 35.226 1.00 90.56 188 LEU A O 1
ATOM 1479 N N . GLU A 1 189 ? -18.106 -7.547 33.446 1.00 85.50 189 GLU A N 1
ATOM 1480 C CA . GLU A 1 189 ? -17.405 -8.606 34.157 1.00 85.50 189 GLU A CA 1
ATOM 1481 C C . GLU A 1 189 ? -15.903 -8.357 33.967 1.00 85.50 189 GLU A C 1
ATOM 1483 O O . GLU A 1 189 ? -15.387 -8.402 32.849 1.00 85.50 189 GLU A O 1
ATOM 1488 N N . ILE A 1 190 ? -15.228 -7.950 35.045 1.00 80.50 190 ILE A N 1
ATOM 1489 C CA . ILE A 1 190 ? -13.828 -7.510 34.998 1.00 80.50 190 ILE A CA 1
ATOM 1490 C C . ILE A 1 190 ? -12.926 -8.733 35.176 1.00 80.50 190 ILE A C 1
ATOM 1492 O O . ILE A 1 190 ? -13.079 -9.484 36.139 1.00 80.50 190 ILE A O 1
ATOM 1496 N N . GLY A 1 191 ? -11.978 -8.911 34.257 1.00 68.88 191 GLY A N 1
ATOM 1497 C CA . GLY A 1 191 ? -10.907 -9.892 34.381 1.00 68.88 191 GLY A CA 1
ATOM 1498 C C . GLY A 1 191 ? -9.921 -9.482 35.469 1.00 68.88 191 GLY A C 1
ATOM 1499 O O . GLY A 1 191 ? -9.414 -8.361 35.444 1.00 68.88 191 GLY A O 1
ATOM 1500 N N . GLY A 1 192 ? -9.687 -10.381 36.426 1.00 51.41 192 GLY A N 1
ATOM 1501 C CA . GLY A 1 192 ? -8.592 -10.283 37.396 1.00 51.41 192 GLY A CA 1
ATOM 1502 C C . GLY A 1 192 ? -7.264 -10.739 36.812 1.00 51.41 192 GLY A C 1
ATOM 1503 O O . GLY A 1 192 ? -7.283 -11.678 35.980 1.00 51.41 192 GLY A O 1
#

Solvent-accessible surface area (backbone atoms only — not comparable to full-atom values): 10765 Å² total; per-residue (Å²): 142,67,76,64,62,58,54,53,54,54,51,52,51,52,53,48,46,68,42,91,34,22,38,35,34,26,35,61,85,58,47,78,76,45,66,31,60,40,35,40,74,76,58,59,47,75,75,45,55,45,60,74,64,76,33,56,68,5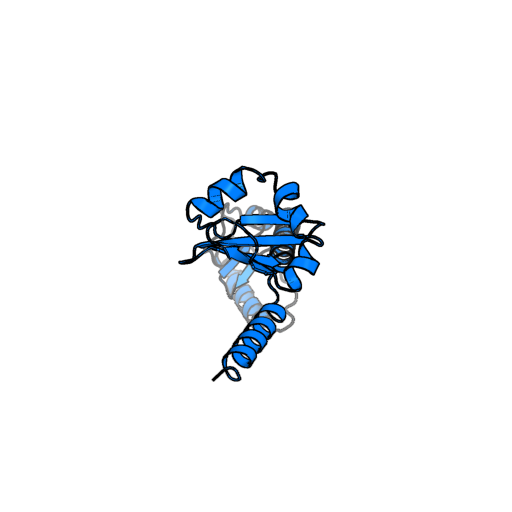1,55,57,60,38,54,67,67,58,47,70,45,74,72,42,78,45,78,57,95,95,37,34,27,35,34,31,34,43,56,50,99,68,22,33,38,38,41,34,37,76,41,36,71,60,53,51,50,53,50,52,51,52,52,48,53,51,49,53,51,50,56,46,46,70,31,92,55,62,42,76,42,65,60,82,59,37,40,77,43,69,22,56,38,28,30,63,71,38,44,37,97,72,58,81,90,36,45,57,60,75,40,30,30,78,93,41,35,67,60,50,52,53,48,49,53,41,44,74,73,70,43,91,72,78,90,81,89,74,55,68,36,66,46,126

Secondary structure (DSSP, 8-state):
--HHHHHHHHHHHHHHHHSSEEEEEEETTS-EEEE-HHHHHHHSSTHHHHHHTS-HHHHHHHHTTT--EEEEEEEETTEEEEEEEEEETTEEEEEEEE-HHHHHHHHHHHHHHHHHHHHHHT-SS--EEEETTEEEEE-HHHHHHHT-S--TT-BGGGGB-GGGHHHHHHHHHHHHTT---------B----

Sequence (192 aa):
MEGDRGSAESYFRAILDNIPAGIIFFDKNGKIIYKNKKVREIVGSPENIAKESGRSKELKNLISKGMQFRNAMWEKNGRFFSVDGIPMQDGSIIIMNDVSEKIYAENALKENERKYRILTESSPAGIVILNGNSCIFTNKKFREIVGYGSTDGKNITDFVHTGDVALIRKKIDEAMEGKDTPSCTIRLEIGG

pLDDT: mean 81.71, std 14.88, range [43.41, 95.12]